Protein AF-A0A9E4XVF6-F1 (afdb_monomer_lite)

Foldseek 3Di:
DAQPCQAAFQDFLVVVLVDPVPPHSPPDPPCVSVVSVVRVVVQVVVCVVVVFAQDKFFDKDFFFFDQAQKDFAAFAADWPWKFFDPPQPPPRPGTFDPQQKDFPPPPQNQQAPSHFGGGMIGTDPPGPDDGRDGDGSGMMTTHIGGTGFHWDFLVKFFADQKAALPDQKTFIPFQVSDGQSWWKDFPHKIWHFHDDDGRITGTDTCHNPRGRGIHHGRTTMITTHGD

Secondary structure (DSSP, 8-state):
------S--SS-HHHHHHSTTSS--SS-SSSHHHHHHHHHHHHHHHHHHHTS--S-EEEEEEEEE-SSSEEEEEEEEEEEEEEE-SSSSS---EEPPTTTEEEESSS--TTSTT---EEEEEE-TTSS--S---EEEEEEEEEEESS--EEEEEEEEB--TTB-TT--EEEBS-GGG--TTPEEEETTEEEEEEEEETTEEEEE-SGGG-----B-TT-EEEEEE--

Structure (mmCIF, N/CA/C/O backbone):
data_AF-A0A9E4XVF6-F1
#
_entry.id   AF-A0A9E4XVF6-F1
#
loop_
_atom_site.group_PDB
_atom_site.id
_atom_site.type_symbol
_atom_site.label_atom_id
_atom_site.label_alt_id
_atom_site.label_comp_id
_atom_site.label_asym_id
_atom_site.label_entity_id
_atom_site.label_seq_id
_atom_site.pdbx_PDB_ins_code
_atom_site.Cartn_x
_atom_site.Cartn_y
_atom_site.Cartn_z
_atom_site.occupancy
_atom_site.B_iso_or_equiv
_atom_site.auth_seq_id
_atom_site.auth_comp_id
_atom_site.auth_asym_id
_atom_site.auth_atom_id
_atom_site.pdbx_PDB_model_num
ATOM 1 N N . MET A 1 1 ? 3.446 1.036 30.004 1.00 45.81 1 MET A N 1
ATOM 2 C CA . MET A 1 1 ? 3.963 1.984 28.976 1.00 45.81 1 MET A CA 1
ATOM 3 C C . MET A 1 1 ? 2.824 2.377 28.038 1.00 45.81 1 MET A C 1
ATOM 5 O O . MET A 1 1 ? 1.857 1.631 27.989 1.00 45.81 1 MET A O 1
ATOM 9 N N . ALA A 1 2 ? 2.866 3.525 27.352 1.00 54.56 2 ALA A N 1
ATOM 10 C CA . ALA A 1 2 ? 1.839 3.869 26.357 1.00 54.56 2 ALA A CA 1
ATOM 11 C C . ALA A 1 2 ? 1.915 2.916 25.146 1.00 54.56 2 ALA A C 1
ATOM 13 O O . ALA A 1 2 ? 2.977 2.355 24.872 1.00 54.56 2 ALA A O 1
ATOM 14 N N . ARG A 1 3 ? 0.804 2.705 24.429 1.00 62.41 3 ARG A N 1
ATOM 15 C CA . ARG A 1 3 ? 0.801 1.929 23.178 1.00 62.41 3 ARG A CA 1
ATOM 16 C C . ARG A 1 3 ? 1.528 2.711 22.085 1.00 62.41 3 ARG A C 1
ATOM 18 O O . ARG A 1 3 ? 0.918 3.495 21.367 1.00 62.41 3 ARG A O 1
ATOM 25 N N . GLU A 1 4 ? 2.835 2.510 21.973 1.00 58.41 4 GLU A N 1
ATOM 26 C CA . GLU A 1 4 ? 3.621 3.014 20.848 1.00 58.41 4 GLU A CA 1
ATOM 27 C C . GLU A 1 4 ? 3.419 2.090 19.654 1.00 58.41 4 GLU A C 1
ATOM 29 O O . GLU A 1 4 ? 4.058 1.051 19.525 1.00 58.41 4 GLU A O 1
ATOM 34 N N . ALA A 1 5 ? 2.455 2.447 18.815 1.00 61.16 5 ALA A N 1
ATOM 35 C CA . ALA A 1 5 ? 2.083 1.681 17.643 1.00 61.16 5 ALA A CA 1
ATOM 36 C C . ALA A 1 5 ? 2.614 2.404 16.400 1.00 61.16 5 ALA A C 1
ATOM 38 O O . ALA A 1 5 ? 2.014 3.377 15.945 1.00 61.16 5 ALA A O 1
ATOM 39 N N . TYR A 1 6 ? 3.782 1.978 15.918 1.00 67.06 6 TYR A N 1
ATOM 40 C CA . TYR A 1 6 ? 4.502 2.613 14.804 1.00 67.06 6 TYR A CA 1
ATOM 41 C C . TYR A 1 6 ? 4.463 1.799 13.499 1.00 67.06 6 TYR A C 1
ATOM 43 O O . TYR A 1 6 ? 5.044 2.218 12.498 1.00 67.06 6 TYR A O 1
ATOM 51 N N . ARG A 1 7 ? 3.809 0.631 13.510 1.00 72.75 7 ARG A N 1
ATOM 52 C CA . ARG A 1 7 ? 3.622 -0.246 12.345 1.00 72.75 7 ARG A CA 1
ATOM 53 C C . ARG A 1 7 ? 2.416 -1.163 12.525 1.00 72.75 7 ARG A C 1
ATOM 55 O O . ARG A 1 7 ? 1.968 -1.382 13.648 1.00 72.75 7 ARG A O 1
ATOM 62 N N . SER A 1 8 ? 1.952 -1.749 11.424 1.00 82.31 8 SER A N 1
ATOM 63 C CA . SER A 1 8 ? 0.880 -2.754 11.429 1.00 82.31 8 SER A CA 1
ATOM 64 C C . SER A 1 8 ? 1.253 -4.043 12.170 1.00 82.31 8 SER A C 1
ATOM 66 O O . SER A 1 8 ? 2.424 -4.405 12.277 1.00 82.31 8 SER A O 1
ATOM 68 N N . LEU A 1 9 ? 0.226 -4.726 12.674 1.00 83.94 9 LEU A N 1
ATOM 69 C CA . LEU A 1 9 ? 0.313 -5.934 13.494 1.00 83.94 9 LEU A CA 1
ATOM 70 C C . LEU A 1 9 ? -0.287 -7.136 12.770 1.00 83.94 9 LEU A C 1
ATOM 72 O O . LEU A 1 9 ? -1.315 -6.999 12.112 1.00 83.94 9 LEU A O 1
ATOM 76 N N . TYR A 1 10 ? 0.287 -8.324 12.964 1.00 83.69 10 TYR A N 1
ATOM 77 C CA . TYR A 1 10 ? -0.243 -9.572 12.389 1.00 83.69 10 TYR A CA 1
ATOM 78 C C . TYR A 1 10 ? -1.259 -10.301 13.269 1.00 83.69 10 TYR A C 1
ATOM 80 O O . TYR A 1 10 ? -1.756 -11.360 12.898 1.00 83.69 10 TYR A O 1
ATOM 88 N N . GLY A 1 11 ? -1.593 -9.732 14.423 1.00 76.81 11 GLY A N 1
ATOM 89 C CA . GLY A 1 11 ? -2.598 -10.266 15.329 1.00 76.81 11 GLY A CA 1
ATOM 90 C C . GLY A 1 11 ? -3.389 -9.147 15.983 1.00 76.81 11 GLY A C 1
ATOM 91 O O . GLY A 1 11 ? -2.910 -8.019 16.106 1.00 76.81 11 GLY A O 1
ATOM 92 N N . ASP A 1 12 ? -4.602 -9.474 16.405 1.00 75.31 12 ASP A N 1
ATOM 93 C CA . ASP A 1 12 ? -5.461 -8.569 17.149 1.00 75.31 12 ASP A CA 1
ATOM 94 C C . ASP A 1 12 ? -5.447 -8.926 18.647 1.00 75.31 12 ASP A C 1
ATOM 96 O O . ASP A 1 12 ? -5.292 -10.086 19.045 1.00 75.31 12 ASP A O 1
ATOM 100 N N . LEU A 1 13 ? -5.549 -7.901 19.497 1.00 75.31 13 LEU A N 1
ATOM 101 C CA . LEU A 1 13 ? -5.454 -8.089 20.945 1.00 75.31 13 LEU A CA 1
ATOM 102 C C . LEU A 1 13 ? -6.670 -8.841 21.502 1.00 75.31 13 LEU A C 1
ATOM 104 O O . LEU A 1 13 ? -6.542 -9.576 22.478 1.00 75.31 13 LEU A O 1
ATOM 108 N N . ALA A 1 14 ? -7.840 -8.651 20.888 1.00 75.44 14 ALA A N 1
ATOM 109 C CA . ALA A 1 14 ? -9.090 -9.258 21.325 1.00 75.44 14 ALA A CA 1
ATOM 110 C C . ALA A 1 14 ? -9.059 -10.786 21.180 1.00 75.44 14 ALA A C 1
ATOM 112 O O . ALA A 1 14 ? -9.448 -11.485 22.102 1.00 75.44 14 ALA A O 1
ATOM 113 N N . LYS A 1 15 ? -8.522 -11.307 20.080 1.00 73.81 15 LYS A N 1
ATOM 114 C CA . LYS A 1 15 ? -8.355 -12.732 19.791 1.00 73.81 15 LYS A CA 1
ATOM 115 C C . LYS A 1 15 ? -7.231 -13.352 20.603 1.00 73.81 15 LYS A C 1
ATOM 117 O O . LYS A 1 15 ? -7.383 -14.476 21.060 1.00 73.81 15 LYS A O 1
ATOM 122 N N . LEU A 1 16 ? -6.127 -12.630 20.827 1.00 74.44 16 LEU A N 1
ATOM 123 C CA . LEU A 1 16 ? -5.082 -13.093 21.750 1.00 74.44 16 LEU A CA 1
ATOM 124 C C . LEU A 1 16 ? -5.632 -13.266 23.171 1.00 74.44 16 LEU A C 1
ATOM 126 O O . LEU A 1 16 ? -5.207 -14.159 23.898 1.00 74.44 16 LEU A O 1
ATOM 130 N N . LYS A 1 17 ? -6.568 -12.396 23.555 1.00 73.62 17 LYS A N 1
ATOM 131 C CA . LYS A 1 17 ? -7.324 -12.528 24.790 1.00 73.62 17 LYS A CA 1
ATOM 132 C C . LYS A 1 17 ? -8.307 -13.691 24.697 1.00 73.62 17 LYS A C 1
ATOM 134 O O . LYS A 1 17 ? -8.235 -14.577 25.518 1.00 73.62 17 LYS A O 1
ATOM 139 N N . ASP A 1 18 ? -9.177 -13.749 23.704 1.00 67.81 18 ASP A N 1
ATOM 140 C CA . ASP A 1 18 ? -10.231 -14.770 23.630 1.00 67.81 18 ASP A CA 1
ATOM 141 C C . ASP A 1 18 ? -9.702 -16.215 23.469 1.00 67.81 18 ASP A C 1
ATOM 143 O O . ASP A 1 18 ? -10.399 -17.177 23.796 1.00 67.81 18 ASP A O 1
ATOM 147 N N . ASP A 1 19 ? -8.454 -16.399 23.017 1.00 60.06 19 ASP A N 1
ATOM 148 C CA . ASP A 1 19 ? -7.843 -17.723 22.905 1.00 60.06 19 ASP A CA 1
ATOM 149 C C . ASP A 1 19 ? -7.583 -18.368 24.285 1.00 60.06 19 ASP A C 1
ATOM 151 O O . ASP A 1 19 ? -6.889 -17.839 25.158 1.00 60.06 19 ASP A O 1
ATOM 155 N N . SER A 1 20 ? -8.096 -19.591 24.441 1.00 51.81 20 SER A N 1
ATOM 156 C CA . SER A 1 20 ? -8.051 -20.443 25.639 1.00 51.81 20 SER A CA 1
ATOM 157 C C . SER A 1 20 ? -6.634 -20.748 26.163 1.00 51.81 20 SER A C 1
ATOM 159 O O . SER A 1 20 ? -6.500 -21.374 27.221 1.00 51.81 20 SER A O 1
ATOM 161 N N . LEU A 1 21 ? -5.584 -20.367 25.432 1.00 57.91 21 LEU A N 1
ATOM 162 C CA . LEU A 1 21 ? -4.180 -20.476 25.836 1.00 57.91 21 LEU A CA 1
ATOM 163 C C . LEU A 1 21 ? -3.790 -19.487 26.945 1.00 57.91 21 LEU A C 1
ATOM 165 O O . LEU A 1 21 ? -2.915 -19.817 27.752 1.00 57.91 21 LEU A O 1
ATOM 169 N N . LEU A 1 22 ? -4.442 -18.321 27.037 1.00 60.25 22 LEU A N 1
ATOM 170 C CA . LEU A 1 22 ? -4.272 -17.413 28.170 1.00 60.25 22 LEU A CA 1
ATOM 171 C C . LEU A 1 22 ? -5.351 -17.723 29.215 1.00 60.25 22 LEU A C 1
ATOM 173 O O . LEU A 1 22 ? -6.536 -17.445 29.046 1.00 60.25 22 LEU A O 1
ATOM 177 N N . LYS A 1 23 ? -4.946 -18.357 30.316 1.00 54.16 23 LYS A N 1
ATOM 178 C CA . LYS A 1 23 ? -5.850 -18.701 31.415 1.00 54.16 23 LYS A CA 1
ATOM 179 C C . LYS A 1 23 ? -6.282 -17.406 32.128 1.00 54.16 23 LYS A C 1
ATOM 181 O O . LYS A 1 23 ? -5.558 -16.941 32.998 1.00 54.16 23 LYS A O 1
ATOM 186 N N . ASP A 1 24 ? -7.455 -16.892 31.760 1.00 55.28 24 ASP A N 1
ATOM 187 C CA . ASP A 1 24 ? -8.098 -15.639 32.217 1.00 55.28 24 ASP A CA 1
ATOM 188 C C . ASP A 1 24 ? -7.671 -14.348 31.477 1.00 55.28 24 ASP A C 1
ATOM 190 O O . ASP A 1 24 ? -6.804 -13.608 31.938 1.00 55.28 24 ASP A O 1
ATOM 194 N N . PRO A 1 25 ? -8.303 -14.042 30.334 1.00 54.28 25 PRO A N 1
ATOM 195 C CA . PRO A 1 25 ? -7.993 -12.863 29.525 1.00 54.28 25 PRO A CA 1
ATOM 196 C C . PRO A 1 25 ? -9.012 -11.716 29.653 1.00 54.28 25 PRO A C 1
ATOM 198 O O . PRO A 1 25 ? -8.794 -10.626 29.119 1.00 54.28 25 PRO A O 1
ATOM 201 N N . ALA A 1 26 ? -10.138 -11.949 30.333 1.00 49.53 26 ALA A N 1
ATOM 202 C CA . ALA A 1 26 ? -11.275 -11.029 30.381 1.00 49.53 26 ALA A CA 1
ATOM 203 C C . ALA A 1 26 ? -11.391 -10.252 31.706 1.00 49.53 26 ALA A C 1
ATOM 205 O O . ALA A 1 26 ? -12.258 -9.387 31.824 1.00 49.53 26 ALA A O 1
ATOM 206 N N . ALA A 1 27 ? -10.536 -10.518 32.700 1.00 46.66 27 ALA A N 1
ATOM 207 C CA . ALA A 1 27 ? -10.677 -9.921 34.030 1.00 46.66 27 ALA A CA 1
ATOM 208 C C . ALA A 1 27 ? -9.867 -8.629 34.273 1.00 46.66 27 ALA A C 1
ATOM 210 O O . ALA A 1 27 ? -10.046 -8.000 35.318 1.00 46.66 27 ALA A O 1
ATOM 211 N N . GLY A 1 28 ? -9.020 -8.171 33.340 1.00 59.56 28 GLY A N 1
ATOM 212 C CA . GLY A 1 28 ? -8.260 -6.933 33.543 1.00 59.56 28 GLY A CA 1
ATOM 213 C C . GLY A 1 28 ? -7.767 -6.252 32.269 1.00 59.56 28 GLY A C 1
ATOM 214 O O . GLY A 1 28 ? -7.281 -6.899 31.352 1.00 59.56 28 GLY A O 1
ATOM 215 N N . THR A 1 29 ? -7.848 -4.919 32.243 1.00 63.25 29 THR A N 1
ATOM 216 C CA . THR A 1 29 ? -7.214 -4.053 31.228 1.00 63.25 29 THR A CA 1
ATOM 217 C C . THR A 1 29 ? -5.768 -3.688 31.591 1.00 63.25 29 THR A C 1
ATOM 219 O O . THR A 1 29 ? -5.201 -2.759 31.020 1.00 63.25 29 THR A O 1
ATOM 222 N N . GLY A 1 30 ? -5.213 -4.325 32.629 1.00 70.62 30 GLY A N 1
ATOM 223 C CA . GLY A 1 30 ? -3.934 -3.950 33.236 1.00 70.62 30 GLY A CA 1
ATOM 224 C C . GLY A 1 30 ? -2.735 -4.244 32.340 1.00 70.62 30 GLY A C 1
ATOM 225 O O . GLY A 1 30 ? -1.856 -3.396 32.242 1.00 70.62 30 GLY A O 1
ATOM 226 N N . ASP A 1 31 ? -2.764 -5.387 31.647 1.00 76.00 31 ASP A N 1
ATOM 227 C CA . ASP A 1 31 ? -1.643 -5.906 30.844 1.00 76.00 31 ASP A CA 1
ATOM 228 C C . ASP A 1 31 ? -1.825 -5.676 29.329 1.00 76.00 31 ASP A C 1
ATOM 230 O O . ASP A 1 31 ? -1.048 -6.130 28.488 1.00 76.00 31 ASP A O 1
ATOM 234 N N . ASP A 1 32 ? -2.878 -4.955 28.952 1.00 78.69 32 ASP A N 1
ATOM 235 C CA . ASP A 1 32 ? -3.273 -4.662 27.573 1.00 78.69 32 ASP A CA 1
ATOM 236 C C . ASP A 1 32 ? -2.199 -3.960 26.753 1.00 78.69 32 ASP A C 1
ATOM 238 O O . ASP A 1 32 ? -2.181 -4.055 25.520 1.00 78.69 32 ASP A O 1
ATOM 242 N N . ASN A 1 33 ? -1.349 -3.194 27.428 1.00 79.31 33 ASN A N 1
ATOM 243 C CA . ASN A 1 33 ? -0.276 -2.462 26.787 1.00 79.31 33 ASN A CA 1
ATOM 244 C C . ASN A 1 33 ? 0.942 -3.369 26.607 1.00 79.31 33 ASN A C 1
ATOM 246 O O . ASN A 1 33 ? 1.543 -3.355 25.537 1.00 79.31 33 ASN A O 1
ATOM 250 N N . GLU A 1 34 ? 1.270 -4.200 27.594 1.00 80.75 34 GLU A N 1
ATOM 251 C CA . GLU A 1 34 ? 2.328 -5.207 27.535 1.00 80.75 34 GLU A CA 1
ATOM 252 C C . GLU A 1 34 ? 2.035 -6.257 26.454 1.00 80.75 34 GLU A C 1
ATOM 254 O O . GLU A 1 34 ? 2.899 -6.550 25.628 1.00 80.75 34 GLU A O 1
ATOM 259 N N . MET A 1 35 ? 0.801 -6.767 26.387 1.00 81.00 35 MET A N 1
ATOM 260 C CA . MET A 1 35 ? 0.369 -7.710 25.347 1.00 81.00 35 MET A CA 1
ATOM 261 C C . MET A 1 35 ? 0.442 -7.093 23.946 1.00 81.00 35 MET A C 1
ATOM 263 O O . MET A 1 35 ? 0.869 -7.751 22.997 1.00 81.00 35 MET A O 1
ATOM 267 N N . PHE A 1 36 ? 0.078 -5.816 23.809 1.00 80.75 36 PHE A N 1
ATOM 268 C CA . PHE A 1 36 ? 0.208 -5.092 22.544 1.00 80.75 36 PHE A CA 1
ATOM 269 C C . PHE A 1 36 ? 1.677 -4.958 22.109 1.00 80.75 36 PHE A C 1
ATOM 271 O O . PHE A 1 36 ? 2.001 -5.163 20.941 1.00 80.75 36 PHE A O 1
ATOM 278 N N . GLN A 1 37 ? 2.584 -4.676 23.049 1.00 82.38 37 GLN A N 1
ATOM 279 C CA . GLN A 1 37 ? 4.025 -4.625 22.774 1.00 82.38 37 GLN A CA 1
ATOM 280 C C . GLN A 1 37 ? 4.601 -6.004 22.419 1.00 82.38 37 GLN A C 1
ATOM 282 O O . GLN A 1 37 ? 5.441 -6.115 21.525 1.00 82.38 37 GLN A O 1
ATOM 287 N N . LEU A 1 38 ? 4.113 -7.078 23.046 1.00 84.94 38 LEU A N 1
ATOM 288 C CA . LEU A 1 38 ? 4.474 -8.441 22.657 1.00 84.94 38 LEU A CA 1
ATOM 289 C C . LEU A 1 38 ? 4.023 -8.753 21.228 1.00 84.94 38 LEU A C 1
ATOM 291 O O . LEU A 1 38 ? 4.837 -9.233 20.441 1.00 84.94 38 LEU A O 1
ATOM 295 N N . LEU A 1 39 ? 2.783 -8.417 20.860 1.00 84.81 39 LEU A N 1
ATOM 296 C CA . LEU A 1 39 ? 2.280 -8.570 19.490 1.00 84.81 39 LEU A CA 1
ATOM 297 C C . LEU A 1 39 ? 3.144 -7.810 18.474 1.00 84.81 39 LEU A C 1
ATOM 299 O O . LEU A 1 39 ? 3.455 -8.352 17.410 1.00 84.81 39 LEU A O 1
ATOM 303 N N . LEU A 1 40 ? 3.594 -6.597 18.814 1.00 84.31 40 LEU A N 1
ATOM 304 C CA . LEU A 1 40 ? 4.548 -5.850 17.992 1.00 84.31 40 LEU A CA 1
ATOM 305 C C . LEU A 1 40 ? 5.857 -6.626 17.826 1.00 84.31 40 LEU A C 1
ATOM 307 O O . LEU A 1 40 ? 6.307 -6.804 16.694 1.00 84.31 40 LEU A O 1
ATOM 311 N N . SER A 1 41 ? 6.456 -7.105 18.917 1.00 86.12 41 SER A N 1
ATOM 312 C CA . SER A 1 41 ? 7.734 -7.832 18.875 1.00 86.12 41 SER A CA 1
ATOM 313 C C . SER A 1 41 ? 7.655 -9.155 18.105 1.00 86.12 41 SER A C 1
ATOM 315 O O . SER A 1 41 ? 8.571 -9.501 17.362 1.00 86.12 41 SER A O 1
ATOM 317 N N . VAL A 1 42 ? 6.538 -9.876 18.225 1.00 88.38 42 VAL A N 1
ATOM 318 C CA . VAL A 1 42 ? 6.305 -11.119 17.484 1.00 88.38 42 VAL A CA 1
ATOM 319 C C . VAL A 1 42 ? 6.112 -10.816 16.004 1.00 88.38 42 VAL A C 1
ATOM 321 O O . VAL A 1 42 ? 6.653 -11.534 15.170 1.00 88.38 42 VAL A O 1
ATOM 324 N N . SER A 1 43 ? 5.411 -9.729 15.668 1.00 88.81 43 SER A N 1
ATOM 325 C CA . SER A 1 43 ? 5.256 -9.306 14.272 1.00 88.81 43 SER A CA 1
ATOM 326 C C . SER A 1 43 ? 6.615 -8.983 13.630 1.00 88.81 43 SER A C 1
ATOM 328 O O . SER A 1 43 ? 6.874 -9.427 12.516 1.00 88.81 43 SER A O 1
ATOM 330 N N . ASP A 1 44 ? 7.527 -8.330 14.362 1.00 86.69 44 ASP A N 1
ATOM 331 C CA . ASP A 1 44 ? 8.918 -8.115 13.915 1.00 86.69 44 ASP A CA 1
ATOM 332 C C . ASP A 1 44 ? 9.683 -9.413 13.707 1.00 86.69 44 ASP A C 1
ATOM 334 O O . ASP A 1 44 ? 10.455 -9.558 12.758 1.00 86.69 44 ASP A O 1
ATOM 338 N N . TRP A 1 45 ? 9.503 -10.357 14.626 1.00 89.50 45 TRP A N 1
ATOM 339 C CA . TRP A 1 45 ? 10.171 -11.640 14.528 1.00 89.50 45 TRP A CA 1
ATOM 340 C C . TRP A 1 45 ? 9.694 -12.419 13.300 1.00 89.50 45 TRP A C 1
ATOM 342 O O . TRP A 1 45 ? 10.518 -13.014 12.610 1.00 89.50 45 TRP A O 1
ATOM 352 N N . VAL A 1 46 ? 8.398 -12.355 12.981 1.00 90.31 46 VAL A N 1
ATOM 353 C CA . VAL A 1 46 ? 7.830 -12.923 11.750 1.00 90.31 46 VAL A CA 1
ATOM 354 C C . VAL A 1 46 ? 8.410 -12.237 10.513 1.00 90.31 46 VAL A C 1
ATOM 356 O O . VAL A 1 46 ? 8.874 -12.934 9.612 1.00 90.31 46 VAL A O 1
ATOM 359 N N . ASP A 1 47 ? 8.464 -10.903 10.488 1.00 89.38 47 ASP A N 1
ATOM 360 C CA . ASP A 1 47 ? 9.051 -10.148 9.371 1.00 89.38 47 ASP A CA 1
ATOM 361 C C . ASP A 1 47 ? 10.518 -10.531 9.133 1.00 89.38 47 ASP A C 1
ATOM 363 O O . ASP A 1 47 ? 10.928 -10.815 8.004 1.00 89.38 47 ASP A O 1
ATOM 367 N N . GLY A 1 48 ? 11.308 -10.598 10.209 1.00 89.06 48 GLY A N 1
ATOM 368 C CA . GLY A 1 48 ? 12.717 -10.983 10.157 1.00 89.06 48 GLY A CA 1
ATOM 369 C C . GLY A 1 48 ? 12.928 -12.450 9.778 1.00 89.06 48 GLY A C 1
ATOM 370 O O . GLY A 1 48 ? 13.842 -12.760 9.016 1.00 89.06 48 GLY A O 1
ATOM 371 N N . TYR A 1 49 ? 12.075 -13.354 10.265 1.00 92.25 49 TYR A N 1
ATOM 372 C CA . TYR A 1 49 ? 12.149 -14.782 9.956 1.00 92.25 49 TYR A CA 1
ATOM 373 C C . TYR A 1 49 ? 11.768 -15.076 8.500 1.00 92.25 49 TYR A C 1
ATOM 375 O O . TYR A 1 49 ? 12.440 -15.857 7.827 1.00 92.25 49 TYR A O 1
ATOM 383 N N . CYS A 1 50 ? 10.712 -14.435 7.995 1.00 90.38 50 CYS A N 1
ATOM 384 C CA . CYS A 1 50 ? 10.259 -14.583 6.613 1.00 90.38 50 CYS A CA 1
ATOM 385 C C . CYS A 1 50 ? 11.066 -13.733 5.620 1.00 90.38 50 CYS A C 1
ATOM 387 O O . CYS A 1 50 ? 10.948 -13.952 4.414 1.00 90.38 50 CYS A O 1
ATOM 389 N N . ASN A 1 51 ? 11.860 -12.773 6.112 1.00 89.75 51 ASN A N 1
ATOM 390 C CA . ASN A 1 51 ? 12.543 -11.743 5.326 1.00 89.75 51 ASN A CA 1
ATOM 391 C C . ASN A 1 51 ? 11.594 -11.032 4.341 1.00 89.75 51 ASN A C 1
ATOM 393 O O . ASN A 1 51 ? 11.932 -10.760 3.186 1.00 89.75 51 ASN A O 1
ATOM 397 N N . ARG A 1 52 ? 10.357 -10.809 4.789 1.00 90.62 52 ARG A N 1
ATOM 398 C CA . ARG A 1 52 ? 9.230 -10.297 4.005 1.00 90.62 52 ARG A CA 1
ATOM 399 C C . ARG A 1 52 ? 8.312 -9.507 4.917 1.00 90.62 52 ARG A C 1
ATOM 401 O O . ARG A 1 52 ? 8.211 -9.814 6.095 1.00 90.62 52 ARG A O 1
ATOM 408 N N . TYR A 1 53 ? 7.617 -8.536 4.339 1.00 91.00 53 TYR A N 1
ATOM 409 C CA . TYR A 1 53 ? 6.594 -7.762 5.030 1.00 91.00 53 TYR A CA 1
ATOM 410 C C . TYR A 1 53 ? 5.233 -8.102 4.428 1.00 91.00 53 TYR A C 1
ATOM 412 O O . TYR A 1 53 ? 5.050 -8.009 3.212 1.00 91.00 53 TYR A O 1
ATOM 420 N N . PHE A 1 54 ? 4.277 -8.507 5.260 1.00 91.94 54 PHE A N 1
ATOM 421 C CA . PHE A 1 54 ? 2.953 -8.921 4.792 1.00 91.94 54 PHE A CA 1
ATOM 422 C C . PHE A 1 54 ? 1.978 -7.750 4.658 1.00 91.94 54 PHE A C 1
ATOM 424 O O . PHE A 1 54 ? 1.070 -7.815 3.829 1.00 91.94 54 PHE A O 1
ATOM 431 N N . TYR A 1 55 ? 2.184 -6.675 5.422 1.00 91.88 55 TYR A N 1
ATOM 432 C CA . TYR A 1 55 ? 1.392 -5.451 5.314 1.00 91.88 55 TYR A CA 1
ATOM 433 C C . TYR A 1 55 ? 1.861 -4.556 4.144 1.00 91.88 55 TYR A C 1
ATOM 435 O O . TYR A 1 55 ? 3.051 -4.534 3.817 1.00 91.88 55 TYR A O 1
ATOM 443 N N . PRO A 1 56 ? 0.946 -3.797 3.509 1.00 94.12 56 PRO A N 1
ATOM 444 C CA . PRO A 1 56 ? 1.248 -2.904 2.399 1.00 94.12 56 PRO A CA 1
ATOM 445 C C . PRO A 1 56 ? 1.949 -1.630 2.875 1.00 94.12 56 PRO A C 1
ATOM 447 O O . PRO A 1 56 ? 1.454 -0.922 3.752 1.00 94.12 56 PRO A O 1
ATOM 450 N N . ARG A 1 57 ? 3.068 -1.292 2.239 1.00 94.19 57 ARG A N 1
ATOM 451 C CA . ARG A 1 57 ? 3.900 -0.123 2.528 1.00 94.19 57 ARG A CA 1
ATOM 452 C C . ARG A 1 57 ? 4.077 0.731 1.289 1.00 94.19 57 ARG A C 1
ATOM 454 O O . ARG A 1 57 ? 4.596 0.256 0.283 1.00 94.19 57 ARG A O 1
ATOM 461 N N . THR A 1 58 ? 3.695 1.993 1.368 1.00 95.44 58 THR A N 1
ATOM 462 C CA . THR A 1 58 ? 3.941 2.955 0.297 1.00 95.44 58 THR A CA 1
ATOM 463 C C . THR A 1 58 ? 5.380 3.438 0.405 1.00 95.44 58 THR A C 1
ATOM 465 O O . THR A 1 58 ? 5.741 4.118 1.363 1.00 95.44 58 THR A O 1
ATOM 468 N N . GLN A 1 59 ? 6.223 3.049 -0.551 1.00 95.25 59 GLN A N 1
ATOM 469 C CA . GLN A 1 59 ? 7.645 3.376 -0.518 1.00 95.25 59 GLN A CA 1
ATOM 470 C C . GLN A 1 59 ? 8.231 3.505 -1.926 1.00 95.25 59 GLN A C 1
ATOM 472 O O . GLN A 1 59 ? 7.786 2.874 -2.889 1.00 95.25 59 GLN A O 1
ATOM 477 N N . THR A 1 60 ? 9.280 4.312 -2.012 1.00 95.75 60 THR A N 1
ATOM 478 C CA . THR A 1 60 ? 10.168 4.400 -3.165 1.00 95.75 60 THR A CA 1
ATOM 479 C C . THR A 1 60 ? 11.437 3.612 -2.871 1.00 95.75 60 THR A C 1
ATOM 481 O O . THR A 1 60 ? 12.107 3.888 -1.876 1.00 95.75 60 THR A O 1
ATOM 484 N N . LEU A 1 61 ? 11.745 2.625 -3.713 1.00 95.06 61 LEU A N 1
ATOM 485 C CA . LEU A 1 61 ? 12.964 1.823 -3.630 1.00 95.06 61 LEU A CA 1
ATOM 486 C C . LEU A 1 61 ? 13.833 2.059 -4.862 1.00 95.06 61 LEU A C 1
ATOM 488 O O . LEU A 1 61 ? 13.323 2.203 -5.973 1.00 95.06 61 LEU A O 1
ATOM 492 N N . GLU A 1 62 ? 15.141 2.085 -4.645 1.00 94.69 62 GLU A N 1
ATOM 493 C CA . GLU A 1 62 ? 16.155 2.244 -5.684 1.00 94.69 62 GLU A CA 1
ATOM 494 C C . GLU A 1 62 ? 16.865 0.915 -5.912 1.00 94.69 62 GLU A C 1
ATOM 496 O O . GLU A 1 62 ? 17.075 0.141 -4.973 1.00 94.69 62 GLU A O 1
ATOM 501 N N . PHE A 1 63 ? 17.212 0.643 -7.164 1.00 93.88 63 PHE A N 1
ATOM 502 C CA . PHE A 1 63 ? 17.728 -0.644 -7.584 1.00 93.88 63 PHE A CA 1
ATOM 503 C C . PHE A 1 63 ? 18.791 -0.520 -8.660 1.00 93.88 63 PHE A C 1
ATOM 505 O O . PHE A 1 63 ? 18.710 0.332 -9.544 1.00 93.88 63 PHE A O 1
ATOM 512 N N . ASP A 1 64 ? 19.735 -1.452 -8.618 1.00 91.50 64 ASP A N 1
ATOM 513 C CA . ASP A 1 64 ? 20.758 -1.585 -9.640 1.00 91.50 64 ASP A CA 1
ATOM 514 C C . ASP A 1 64 ? 20.163 -2.125 -10.945 1.00 91.50 64 ASP A C 1
ATOM 516 O O . ASP A 1 64 ? 19.301 -3.011 -10.980 1.00 91.50 64 ASP A O 1
ATOM 520 N N . GLY A 1 65 ? 20.674 -1.600 -12.046 1.00 89.12 65 GLY A N 1
ATOM 521 C CA . GLY A 1 65 ? 20.406 -2.065 -13.386 1.00 89.12 65 GLY A CA 1
ATOM 522 C C . GLY A 1 65 ? 21.270 -3.271 -13.747 1.00 89.12 65 GLY A C 1
ATOM 523 O O . GLY A 1 65 ? 22.488 -3.254 -13.586 1.00 89.12 65 GLY A O 1
ATOM 524 N N . SER A 1 66 ? 20.658 -4.327 -14.286 1.00 88.25 66 SER A N 1
ATOM 525 C CA . SER A 1 66 ? 21.356 -5.588 -14.599 1.00 88.25 66 SER A CA 1
ATOM 526 C C . SER A 1 66 ? 21.735 -5.765 -16.075 1.00 88.25 66 SER A C 1
ATOM 528 O O . SER A 1 66 ? 22.412 -6.731 -16.422 1.00 88.25 66 SER A O 1
ATOM 530 N N . GLY A 1 67 ? 21.265 -4.897 -16.974 1.00 90.00 67 GLY A N 1
ATOM 531 C CA . GLY A 1 67 ? 21.365 -5.091 -18.427 1.00 90.00 67 GLY A CA 1
ATOM 532 C C . GLY A 1 67 ? 20.358 -6.102 -19.000 1.00 90.00 67 GLY A C 1
ATOM 533 O O . GLY A 1 67 ? 20.283 -6.267 -20.221 1.00 90.00 67 GLY A O 1
ATOM 534 N N . ALA A 1 68 ? 19.587 -6.789 -18.150 1.00 92.75 68 ALA A N 1
ATOM 535 C CA . ALA A 1 68 ? 18.662 -7.848 -18.544 1.00 92.75 68 ALA A CA 1
ATOM 536 C C . ALA A 1 68 ? 17.277 -7.311 -18.947 1.00 92.75 68 ALA A C 1
ATOM 538 O O . ALA A 1 68 ? 16.915 -6.170 -18.680 1.00 92.75 68 ALA A O 1
ATOM 539 N N . SER A 1 69 ? 16.459 -8.159 -19.574 1.00 92.69 69 SER A N 1
ATOM 540 C CA . SER A 1 69 ? 15.053 -7.849 -19.890 1.00 92.69 69 SER A CA 1
ATOM 541 C C . SER A 1 69 ? 14.087 -8.133 -18.734 1.00 92.69 69 SER A C 1
ATOM 543 O O . SER A 1 69 ? 12.907 -7.791 -18.818 1.00 92.69 69 SER A O 1
ATOM 545 N N . ARG A 1 70 ? 14.572 -8.759 -17.656 1.00 93.69 70 ARG A N 1
ATOM 546 C CA . ARG A 1 70 ? 13.826 -9.027 -16.426 1.00 93.69 70 ARG A CA 1
ATOM 547 C C . ARG A 1 70 ? 14.620 -8.513 -15.238 1.00 93.69 70 ARG A C 1
ATOM 549 O O . ARG A 1 70 ? 15.818 -8.758 -15.132 1.00 93.69 70 ARG A O 1
ATOM 556 N N . PHE A 1 71 ? 13.906 -7.865 -14.339 1.00 89.94 71 PHE A N 1
ATOM 557 C CA . PHE A 1 71 ? 14.420 -7.240 -13.144 1.00 89.94 71 PHE A CA 1
ATOM 558 C C . PHE A 1 71 ? 13.692 -7.826 -11.926 1.00 89.94 71 PHE A C 1
ATOM 560 O O . PHE A 1 71 ? 12.462 -7.818 -11.878 1.00 89.94 71 PHE A O 1
ATOM 567 N N . PHE A 1 72 ? 14.434 -8.423 -10.991 1.00 92.94 72 PHE A N 1
ATOM 568 C CA . PHE A 1 72 ? 13.864 -9.036 -9.787 1.00 92.94 72 PHE A CA 1
ATOM 569 C C . PHE A 1 72 ? 13.705 -7.990 -8.693 1.00 92.94 72 PHE A C 1
ATOM 571 O O . PHE A 1 72 ? 14.630 -7.226 -8.430 1.00 92.94 72 PHE A O 1
ATOM 578 N N . ILE A 1 73 ? 12.544 -7.990 -8.050 1.00 94.12 73 ILE A N 1
ATOM 579 C CA . ILE A 1 73 ? 12.193 -7.037 -7.002 1.00 94.12 73 ILE A CA 1
ATOM 580 C C . ILE A 1 73 ? 11.668 -7.765 -5.763 1.00 94.12 73 ILE A C 1
ATOM 582 O O . ILE A 1 73 ? 11.194 -8.900 -5.871 1.00 94.12 73 ILE A O 1
ATOM 58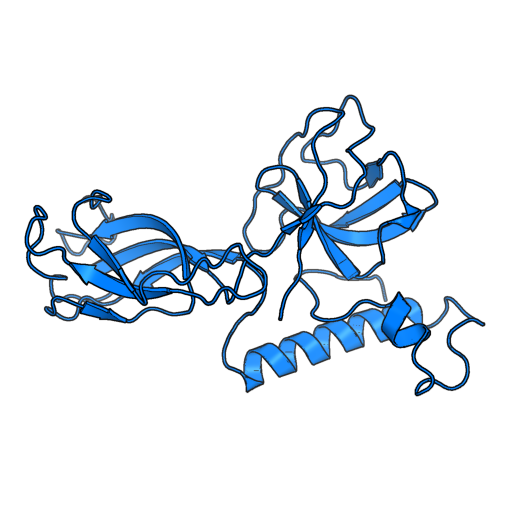6 N N . PRO A 1 74 ? 11.715 -7.116 -4.587 1.00 94.38 74 PRO A N 1
ATOM 587 C CA . PRO A 1 74 ? 10.929 -7.533 -3.436 1.00 94.38 74 PRO A CA 1
ATOM 588 C C . PRO A 1 74 ? 9.430 -7.549 -3.749 1.00 94.38 74 PRO A C 1
ATOM 590 O O . PRO A 1 74 ? 8.983 -7.056 -4.785 1.00 94.38 74 PRO A O 1
ATOM 593 N N . ASP A 1 75 ? 8.657 -8.076 -2.808 1.00 95.50 75 ASP A N 1
ATOM 594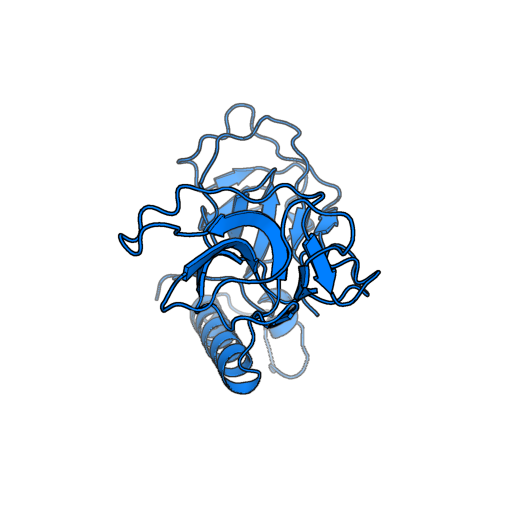 C CA . ASP A 1 75 ? 7.211 -8.214 -2.944 1.00 95.50 75 ASP A CA 1
ATOM 595 C C . ASP A 1 75 ? 6.534 -6.857 -3.197 1.00 95.50 75 ASP A C 1
ATOM 597 O O . ASP A 1 75 ? 6.567 -5.955 -2.354 1.00 95.50 75 ASP A O 1
ATOM 601 N N . LEU A 1 76 ? 5.919 -6.723 -4.371 1.00 96.25 76 LEU A N 1
ATOM 602 C CA . LEU A 1 76 ? 5.234 -5.525 -4.837 1.00 96.25 76 LEU A CA 1
ATOM 603 C C . LEU A 1 76 ? 3.746 -5.814 -5.053 1.00 96.25 76 LEU A C 1
ATOM 605 O O . LEU A 1 76 ? 3.369 -6.787 -5.698 1.00 96.25 76 LEU A O 1
ATOM 609 N N . ILE A 1 77 ? 2.893 -4.924 -4.562 1.00 95.81 77 ILE A N 1
ATOM 610 C CA . ILE A 1 77 ? 1.433 -4.999 -4.690 1.00 95.81 77 ILE A CA 1
ATOM 611 C C . ILE A 1 77 ? 0.984 -4.170 -5.891 1.00 95.81 77 ILE A C 1
ATOM 613 O O . ILE A 1 77 ? 0.218 -4.636 -6.730 1.00 95.81 77 ILE A O 1
ATOM 617 N N . SER A 1 78 ? 1.485 -2.941 -6.010 1.00 95.75 78 SER A N 1
ATOM 618 C CA . SER A 1 78 ? 1.158 -2.061 -7.130 1.00 95.75 78 SER A CA 1
ATOM 619 C C . SER A 1 78 ? 2.314 -1.131 -7.451 1.00 95.75 78 SER A C 1
ATOM 621 O O . SER A 1 78 ? 2.914 -0.547 -6.548 1.00 95.75 78 SER A O 1
ATOM 623 N N . LEU A 1 79 ? 2.585 -0.947 -8.740 1.00 95.75 79 LEU A N 1
ATOM 624 C CA . LEU A 1 79 ? 3.581 -0.001 -9.223 1.00 95.75 79 LEU A CA 1
ATOM 625 C C . LEU A 1 79 ? 2.913 1.333 -9.568 1.00 95.75 79 LEU A C 1
ATOM 627 O O . LEU A 1 79 ? 2.001 1.371 -10.390 1.00 95.75 79 LEU A O 1
ATOM 631 N N . THR A 1 80 ? 3.389 2.415 -8.962 1.00 96.12 80 THR A N 1
ATOM 632 C CA . THR A 1 80 ? 2.923 3.783 -9.228 1.00 96.12 80 THR A CA 1
ATOM 633 C C . THR A 1 80 ? 3.791 4.456 -10.285 1.00 96.12 80 THR A C 1
ATOM 635 O O . THR A 1 80 ? 3.273 5.079 -11.208 1.00 96.12 80 THR A O 1
ATOM 638 N N . ALA A 1 81 ? 5.114 4.320 -10.174 1.00 95.94 81 ALA A N 1
ATOM 639 C CA . ALA A 1 81 ? 6.055 4.848 -11.153 1.00 95.94 81 ALA A CA 1
ATOM 640 C C . ALA A 1 81 ? 7.319 3.988 -11.219 1.00 95.94 81 ALA A C 1
ATOM 642 O O . ALA A 1 81 ? 7.846 3.563 -10.193 1.00 95.94 81 ALA A O 1
ATOM 643 N N . LEU A 1 82 ? 7.815 3.775 -12.435 1.00 96.06 82 LEU A N 1
ATOM 644 C CA . LEU A 1 82 ? 9.135 3.217 -12.705 1.00 96.06 82 LEU A CA 1
ATOM 645 C C . LEU A 1 82 ? 9.940 4.306 -13.401 1.00 96.06 82 LEU A C 1
ATOM 647 O O . LEU A 1 82 ? 9.525 4.805 -14.449 1.00 96.06 82 LEU A O 1
ATOM 651 N N . LYS A 1 83 ? 11.066 4.682 -12.810 1.00 95.06 83 LYS A N 1
ATOM 652 C CA . LYS A 1 83 ? 11.958 5.698 -13.350 1.00 95.06 83 LYS A CA 1
ATOM 653 C C . LYS A 1 83 ? 13.354 5.140 -13.541 1.00 95.06 83 LYS A C 1
ATOM 655 O O . LYS A 1 83 ? 13.776 4.245 -12.816 1.00 95.06 83 LYS A O 1
ATOM 660 N N . GLU A 1 84 ? 14.034 5.685 -14.528 1.00 93.81 84 GLU A N 1
ATOM 661 C CA . GLU A 1 84 ? 15.394 5.361 -14.921 1.00 93.81 84 GLU A CA 1
ATOM 662 C C . GLU A 1 84 ? 16.230 6.631 -14.812 1.00 93.81 84 GLU A C 1
ATOM 664 O O . GLU A 1 84 ? 15.817 7.691 -15.296 1.00 93.81 84 GLU A O 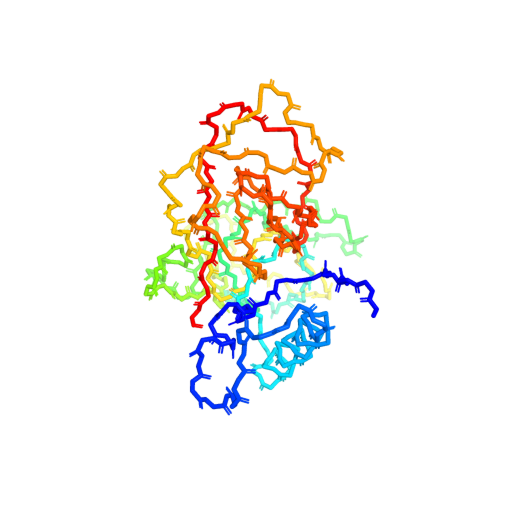1
ATOM 669 N N . ASP A 1 85 ? 17.379 6.505 -14.165 1.00 91.56 85 ASP A N 1
ATOM 670 C CA . ASP A 1 85 ? 18.433 7.507 -14.174 1.00 91.56 85 ASP A CA 1
ATOM 671 C C . ASP A 1 85 ? 19.260 7.317 -15.444 1.00 91.56 85 ASP A C 1
ATOM 673 O O . ASP A 1 85 ? 19.864 6.274 -15.654 1.00 91.56 85 ASP A O 1
ATOM 677 N N . THR A 1 86 ? 19.245 8.292 -16.346 1.00 86.25 86 THR A N 1
ATOM 678 C CA . THR A 1 86 ? 19.990 8.166 -17.613 1.00 86.25 86 THR A CA 1
ATOM 679 C C . THR A 1 86 ? 21.346 8.855 -17.588 1.00 86.25 86 THR A C 1
ATOM 681 O O . THR A 1 86 ? 22.131 8.672 -18.523 1.00 86.25 86 THR A O 1
ATOM 684 N N . THR A 1 87 ? 21.617 9.647 -16.551 1.00 84.75 87 THR A N 1
ATOM 685 C CA . THR A 1 87 ? 22.810 10.491 -16.451 1.00 84.75 87 THR A CA 1
ATOM 686 C C . THR A 1 87 ? 23.730 10.103 -15.291 1.00 84.75 87 THR A C 1
ATOM 688 O O . THR A 1 87 ? 24.842 10.628 -15.228 1.00 84.75 87 THR A O 1
ATOM 691 N N . ASP A 1 88 ? 23.319 9.130 -14.469 1.00 82.44 88 ASP A N 1
ATOM 692 C CA . ASP A 1 88 ? 24.041 8.614 -13.297 1.00 82.44 88 ASP A CA 1
ATOM 693 C C . ASP A 1 88 ? 24.238 9.693 -12.212 1.00 82.44 88 ASP A C 1
ATOM 695 O O . ASP A 1 88 ? 25.262 9.764 -11.529 1.00 82.44 88 ASP A O 1
ATOM 699 N N . ASP A 1 89 ? 23.255 10.593 -12.082 1.00 85.88 89 ASP A N 1
ATOM 700 C CA . ASP A 1 89 ? 23.265 11.726 -11.147 1.00 85.88 89 ASP A CA 1
ATOM 701 C C . ASP A 1 89 ? 22.202 11.628 -10.032 1.00 85.88 89 ASP A C 1
ATOM 703 O O . ASP A 1 89 ? 22.107 12.508 -9.169 1.00 85.88 89 ASP A O 1
ATOM 707 N N . LYS A 1 90 ? 21.440 10.528 -10.016 1.00 83.38 90 LYS A N 1
ATOM 708 C CA . LYS A 1 90 ? 20.329 10.202 -9.110 1.00 83.38 90 LYS A CA 1
ATOM 709 C C . LYS A 1 90 ? 19.107 11.104 -9.232 1.00 83.38 90 LYS A C 1
ATOM 711 O O . LYS A 1 90 ? 18.294 11.172 -8.305 1.00 83.38 90 LYS A O 1
ATOM 716 N N . THR A 1 91 ? 18.932 11.792 -10.359 1.00 86.25 91 THR A N 1
ATOM 717 C CA . THR A 1 91 ? 17.751 12.639 -10.582 1.00 86.25 91 THR A CA 1
ATOM 718 C C . THR A 1 91 ? 16.582 11.917 -11.265 1.00 86.25 91 THR A C 1
ATOM 720 O O . THR A 1 91 ? 15.467 12.446 -11.249 1.00 86.25 91 THR A O 1
ATOM 723 N N . PHE A 1 92 ? 16.774 10.676 -11.741 1.00 88.69 92 PHE A N 1
ATOM 724 C CA . PHE A 1 92 ? 15.725 9.766 -12.247 1.00 88.69 92 PHE A CA 1
ATOM 725 C C . PHE A 1 92 ? 14.734 10.445 -13.208 1.00 88.69 92 PHE A C 1
ATOM 727 O O . PHE A 1 92 ? 13.523 10.531 -12.965 1.00 88.69 92 PHE A O 1
ATOM 734 N N . GLU A 1 93 ? 15.253 10.960 -14.309 1.00 90.38 93 GLU A N 1
ATOM 735 C CA . GLU A 1 93 ? 14.562 11.885 -15.203 1.00 90.38 93 GLU A CA 1
ATOM 736 C C . GLU A 1 93 ? 13.593 11.164 -16.139 1.00 90.38 93 GLU A C 1
ATOM 738 O O . GLU A 1 93 ? 12.556 11.706 -16.536 1.00 90.38 93 GLU A O 1
ATOM 743 N N . THR A 1 94 ? 13.906 9.916 -16.488 1.00 92.31 94 THR A N 1
ATOM 744 C CA . THR A 1 94 ? 13.129 9.158 -17.463 1.00 92.31 94 THR A CA 1
ATOM 745 C C . THR A 1 94 ? 12.080 8.307 -16.764 1.00 92.31 94 THR A C 1
ATOM 747 O O . THR A 1 94 ? 12.394 7.313 -16.122 1.00 92.31 94 THR A O 1
ATOM 750 N N . THR A 1 95 ? 10.800 8.643 -16.936 1.00 95.44 95 THR A N 1
ATOM 751 C CA . THR A 1 95 ? 9.688 7.807 -16.452 1.00 95.44 95 THR A CA 1
ATOM 752 C C . THR A 1 95 ? 9.262 6.810 -17.529 1.00 95.44 95 THR A C 1
ATOM 754 O O . THR A 1 95 ? 8.968 7.198 -18.659 1.00 95.44 95 THR A O 1
ATOM 757 N N . TRP A 1 96 ? 9.218 5.525 -17.185 1.00 95.44 96 TRP A N 1
ATOM 758 C CA . TRP A 1 96 ? 8.747 4.457 -18.068 1.00 95.44 96 TRP A CA 1
ATOM 759 C C . TRP A 1 96 ? 7.217 4.429 -18.121 1.00 95.44 96 TRP A C 1
ATOM 761 O O . TRP A 1 96 ? 6.548 4.546 -17.090 1.00 95.44 96 TRP A O 1
ATOM 771 N N . ALA A 1 97 ? 6.643 4.226 -19.309 1.00 94.88 97 ALA A N 1
ATOM 772 C CA . ALA A 1 97 ? 5.197 4.097 -19.453 1.00 94.88 97 ALA A CA 1
ATOM 773 C C . ALA A 1 97 ? 4.729 2.690 -19.054 1.00 94.88 97 ALA A C 1
ATOM 775 O O . ALA A 1 97 ? 5.446 1.707 -19.233 1.00 94.88 97 ALA A O 1
ATOM 776 N N . ALA A 1 98 ? 3.477 2.559 -18.603 1.00 93.38 98 ALA A N 1
ATOM 777 C CA . ALA A 1 98 ? 2.875 1.255 -18.290 1.00 93.38 98 ALA A CA 1
ATOM 778 C C . ALA A 1 98 ? 2.841 0.282 -19.489 1.00 93.38 98 ALA A C 1
ATOM 780 O O . ALA A 1 98 ? 2.706 -0.923 -19.315 1.00 93.38 98 ALA A O 1
ATOM 781 N N . THR A 1 99 ? 2.983 0.786 -20.719 1.00 94.19 99 THR A N 1
ATOM 782 C CA . THR A 1 99 ? 3.094 -0.029 -21.937 1.00 94.19 99 THR A CA 1
ATOM 783 C C . THR A 1 99 ? 4.484 -0.628 -22.155 1.00 94.19 99 THR A C 1
ATOM 785 O O . THR A 1 99 ? 4.622 -1.520 -22.995 1.00 94.19 99 THR A O 1
ATOM 788 N N . ASP A 1 100 ? 5.503 -0.155 -21.434 1.00 94.94 100 ASP A N 1
ATOM 789 C CA . ASP A 1 100 ? 6.903 -0.552 -21.622 1.00 94.94 100 ASP A CA 1
ATOM 790 C C . ASP A 1 100 ? 7.300 -1.768 -20.785 1.00 94.94 100 ASP A C 1
ATOM 792 O O . ASP A 1 100 ? 8.286 -2.438 -21.096 1.00 94.94 100 ASP A O 1
ATOM 796 N N . TYR A 1 101 ? 6.523 -2.098 -19.755 1.00 94.75 101 TYR A N 1
ATOM 797 C CA . TYR A 1 101 ? 6.815 -3.191 -18.837 1.00 94.75 101 TYR A CA 1
ATOM 798 C C . TYR A 1 101 ? 5.574 -4.017 -18.502 1.00 94.75 101 TYR A C 1
ATOM 800 O O . TYR A 1 101 ? 4.437 -3.612 -18.719 1.00 94.75 101 TYR A O 1
ATOM 808 N N . TRP A 1 102 ? 5.814 -5.221 -17.997 1.00 94.81 102 TRP A N 1
ATOM 809 C CA . TRP A 1 102 ? 4.820 -6.100 -17.402 1.00 94.81 102 TRP A CA 1
ATOM 810 C C . TRP A 1 102 ? 5.290 -6.472 -16.003 1.00 94.81 102 TRP A C 1
ATOM 812 O O . TRP A 1 102 ? 6.478 -6.720 -15.790 1.00 94.81 102 TRP A O 1
ATOM 822 N N . LEU A 1 103 ? 4.353 -6.544 -15.065 1.00 96.00 103 LEU A N 1
ATOM 823 C CA . LEU A 1 103 ? 4.616 -7.102 -13.747 1.00 96.00 103 LEU A CA 1
ATOM 824 C C . LEU A 1 103 ? 4.433 -8.622 -13.802 1.00 96.00 103 LEU A C 1
ATOM 826 O O . LEU A 1 103 ? 3.517 -9.128 -14.452 1.00 96.00 103 LEU A O 1
ATOM 830 N N . GLU A 1 104 ? 5.338 -9.341 -13.151 1.00 95.19 104 GLU A N 1
ATOM 831 C CA . GLU A 1 104 ? 5.349 -10.796 -13.049 1.00 95.19 104 GLU A CA 1
ATOM 832 C C . GLU A 1 104 ? 5.401 -11.207 -11.559 1.00 95.19 104 GLU A C 1
ATOM 834 O O . GLU A 1 104 ? 6.059 -10.522 -10.770 1.00 95.19 104 GLU A O 1
ATOM 839 N N . PRO A 1 105 ? 4.782 -12.332 -11.154 1.00 95.50 105 PRO A N 1
ATOM 840 C CA . PRO A 1 105 ? 4.007 -13.258 -11.988 1.00 95.50 105 PRO A CA 1
ATOM 841 C C . PRO A 1 105 ? 2.729 -12.628 -12.566 1.00 95.50 105 PRO A C 1
ATOM 843 O O . PRO A 1 105 ? 2.280 -11.584 -12.108 1.00 95.50 105 PRO A O 1
ATOM 846 N N . TYR A 1 106 ? 2.171 -13.225 -13.618 1.00 93.19 106 TYR A N 1
ATOM 847 C CA . TYR A 1 106 ? 0.911 -12.756 -14.206 1.00 93.19 106 TYR A CA 1
ATOM 848 C C . TYR A 1 106 ? -0.285 -13.251 -13.383 1.00 93.19 106 TYR A C 1
ATOM 850 O O . TYR A 1 106 ? -0.218 -14.340 -12.816 1.00 93.19 106 TYR A O 1
ATOM 858 N N . ASN A 1 107 ? -1.389 -12.496 -13.383 1.00 92.75 107 ASN A N 1
ATOM 859 C CA . ASN A 1 107 ? -2.657 -12.855 -12.722 1.00 92.75 107 ASN A CA 1
ATOM 860 C C . ASN A 1 107 ? -2.514 -13.109 -11.212 1.00 92.75 107 ASN A C 1
ATOM 862 O O . ASN A 1 107 ? -3.050 -14.076 -10.676 1.00 92.75 107 ASN A O 1
ATOM 866 N N . THR A 1 108 ? -1.728 -12.277 -10.535 1.00 89.94 108 THR A N 1
ATOM 867 C CA . THR A 1 108 ? -1.446 -12.435 -9.106 1.00 89.94 108 THR A CA 1
ATOM 868 C C . THR A 1 108 ? -2.474 -11.766 -8.205 1.00 89.94 108 THR A C 1
ATOM 870 O O . THR A 1 108 ? -2.572 -12.153 -7.046 1.00 89.94 108 THR A O 1
ATOM 873 N N . ASP A 1 109 ? -3.228 -10.791 -8.728 1.00 92.94 109 ASP A N 1
ATOM 874 C CA . ASP A 1 109 ? -4.308 -10.056 -8.056 1.00 92.94 109 ASP A CA 1
ATOM 875 C C . ASP A 1 109 ? -4.029 -9.759 -6.568 1.00 92.94 109 ASP A C 1
ATOM 877 O O . ASP A 1 109 ? -4.784 -10.191 -5.695 1.00 92.94 109 ASP A O 1
ATOM 881 N N . PRO A 1 110 ? -2.962 -9.001 -6.239 1.00 93.62 110 PRO A N 1
ATOM 882 C CA . PRO A 1 110 ? -2.492 -8.803 -4.861 1.00 93.62 110 PRO A CA 1
ATOM 883 C C . PRO A 1 110 ? -3.472 -8.028 -3.964 1.00 93.62 110 PRO A C 1
ATOM 885 O O . PRO A 1 110 ? -3.198 -7.821 -2.784 1.00 93.62 110 PRO A O 1
ATOM 888 N N . THR A 1 111 ? -4.605 -7.571 -4.497 1.00 93.50 111 THR A N 1
ATOM 889 C CA . THR A 1 111 ? -5.698 -6.953 -3.733 1.00 93.50 111 THR A CA 1
ATOM 890 C C . THR A 1 111 ? -6.748 -7.962 -3.265 1.00 93.50 111 THR A C 1
ATOM 892 O O . THR A 1 111 ? -7.629 -7.606 -2.489 1.00 93.50 111 THR A O 1
ATOM 895 N N . GLN A 1 112 ? -6.670 -9.219 -3.710 1.00 93.81 112 GLN A N 1
ATOM 896 C CA . GLN A 1 112 ? -7.586 -10.292 -3.328 1.00 93.81 112 GLN A CA 1
ATOM 897 C C . GLN A 1 112 ? -7.018 -11.138 -2.185 1.00 93.81 112 GLN A C 1
ATOM 899 O O . GLN A 1 112 ? -5.805 -11.236 -1.992 1.00 93.81 112 GLN A O 1
ATOM 904 N N . HIS A 1 113 ? -7.890 -11.818 -1.438 1.00 90.25 113 HIS A N 1
ATOM 905 C CA . HIS A 1 113 ? -7.466 -12.661 -0.313 1.00 90.25 113 HIS A CA 1
ATOM 906 C C . HIS A 1 113 ? -6.719 -13.937 -0.734 1.00 90.25 113 HIS A C 1
ATOM 908 O O . HIS A 1 113 ? -6.024 -14.535 0.080 1.00 90.25 113 HIS A O 1
ATOM 914 N N . TRP A 1 114 ? -6.843 -14.372 -1.986 1.00 89.62 114 TRP A N 1
ATOM 915 C CA . TRP A 1 114 ? -6.031 -15.452 -2.567 1.00 89.62 114 TRP A CA 1
ATOM 916 C C . TRP A 1 114 ? -4.846 -14.917 -3.382 1.00 89.62 114 TRP A C 1
ATOM 918 O O . TRP A 1 114 ? -4.116 -15.697 -3.990 1.00 89.62 114 TRP A O 1
ATOM 928 N N . GLY A 1 115 ? -4.686 -13.593 -3.438 1.00 92.25 115 GLY A N 1
ATOM 929 C CA . GLY A 1 115 ? -3.664 -12.937 -4.233 1.00 92.25 115 GLY A CA 1
ATOM 930 C C . GLY A 1 115 ? -2.255 -13.131 -3.685 1.00 92.25 115 GLY A C 1
ATOM 931 O O . GLY A 1 115 ? -2.048 -13.436 -2.506 1.00 92.25 115 GLY A O 1
ATOM 932 N N . GLN A 1 116 ? -1.279 -12.908 -4.555 1.00 93.56 116 GLN A N 1
ATOM 933 C CA . GLN A 1 116 ? 0.149 -12.958 -4.249 1.00 93.56 116 GLN A CA 1
ATOM 934 C C . GLN A 1 116 ? 0.850 -11.705 -4.802 1.00 93.56 116 GLN A C 1
ATOM 936 O O . GLN A 1 116 ? 0.302 -11.046 -5.686 1.00 93.56 116 GLN A O 1
ATOM 941 N N . PRO A 1 117 ? 2.053 -11.349 -4.330 1.00 95.56 117 PRO A N 1
ATOM 942 C CA . PRO A 1 117 ? 2.739 -10.163 -4.823 1.00 95.56 117 PRO A CA 1
ATOM 943 C C . PRO A 1 117 ? 3.372 -10.388 -6.202 1.00 95.56 117 PRO A C 1
ATOM 945 O O . PRO A 1 117 ? 3.653 -11.515 -6.624 1.00 95.56 117 PRO A O 1
ATOM 948 N N . TYR A 1 118 ? 3.653 -9.285 -6.889 1.00 96.50 118 TYR A N 1
ATOM 949 C CA . TYR A 1 118 ? 4.599 -9.246 -7.995 1.00 96.50 118 TYR A CA 1
ATOM 950 C C . TYR A 1 118 ? 6.030 -9.309 -7.446 1.00 96.50 118 TYR A C 1
ATOM 952 O O . TYR A 1 118 ? 6.353 -8.654 -6.459 1.00 96.50 118 TYR A O 1
ATOM 960 N N . THR A 1 119 ? 6.894 -10.087 -8.093 1.00 95.94 119 THR A N 1
ATOM 961 C CA . THR A 1 119 ? 8.290 -10.320 -7.668 1.00 95.94 119 THR A CA 1
ATOM 962 C C . THR A 1 119 ? 9.302 -9.983 -8.761 1.00 95.94 119 THR A C 1
ATOM 964 O O . THR A 1 119 ? 10.513 -10.126 -8.585 1.00 95.94 119 THR A O 1
ATOM 967 N N . SER A 1 120 ? 8.832 -9.582 -9.941 1.00 95.44 120 SER A N 1
ATOM 968 C CA . SER A 1 120 ? 9.702 -9.144 -11.026 1.00 95.44 120 SER A CA 1
ATOM 969 C C . SER A 1 120 ? 8.991 -8.186 -11.969 1.00 95.44 120 SER A C 1
ATOM 971 O O . SER A 1 120 ? 7.782 -8.272 -12.173 1.00 95.44 120 SER A O 1
ATOM 973 N N . ILE A 1 121 ? 9.769 -7.307 -12.588 1.00 95.94 121 ILE A N 1
ATOM 974 C CA . ILE A 1 121 ? 9.337 -6.427 -13.668 1.00 95.94 121 ILE A CA 1
ATOM 975 C C . ILE A 1 121 ? 10.043 -6.890 -14.938 1.00 95.94 121 ILE A C 1
ATOM 977 O O . ILE A 1 121 ? 11.254 -7.118 -14.949 1.00 95.94 121 ILE A O 1
ATOM 981 N N . LYS A 1 122 ? 9.293 -7.051 -16.022 1.00 95.38 122 LYS A N 1
ATOM 982 C CA . LYS A 1 122 ? 9.812 -7.505 -17.309 1.00 95.38 122 LYS A CA 1
ATOM 983 C C . LYS A 1 122 ? 9.554 -6.466 -18.383 1.00 95.38 122 LYS A C 1
ATOM 985 O O . LYS A 1 122 ? 8.442 -5.961 -18.500 1.00 95.38 122 LYS A O 1
ATOM 990 N N . VAL A 1 123 ? 10.557 -6.197 -19.207 1.00 95.44 123 VAL A N 1
ATOM 991 C CA . VAL A 1 123 ? 10.420 -5.304 -20.358 1.00 95.44 123 VAL A CA 1
ATOM 992 C C . VAL A 1 123 ? 9.500 -5.934 -21.401 1.00 95.44 123 VAL A C 1
ATOM 994 O O . VAL A 1 123 ? 9.594 -7.125 -21.720 1.00 95.44 123 VAL A O 1
ATOM 997 N N . ARG A 1 124 ? 8.589 -5.134 -21.952 1.00 94.12 124 ARG A N 1
ATOM 998 C CA . ARG A 1 124 ? 7.673 -5.578 -22.997 1.00 94.12 124 ARG A CA 1
ATOM 999 C C . ARG A 1 124 ? 8.382 -5.596 -24.349 1.00 94.12 124 ARG A C 1
ATOM 1001 O O . ARG A 1 124 ? 8.944 -4.596 -24.766 1.00 94.12 124 ARG A O 1
ATOM 1008 N N . GLN A 1 125 ? 8.237 -6.685 -25.106 1.00 90.94 125 GLN A N 1
ATOM 1009 C CA . GLN A 1 125 ? 8.806 -6.794 -26.461 1.00 90.94 125 GLN A CA 1
ATOM 1010 C C . GLN A 1 125 ? 8.294 -5.714 -27.435 1.00 90.94 125 GLN A C 1
ATOM 1012 O O . GLN A 1 125 ? 8.997 -5.331 -28.362 1.00 90.94 125 GLN A O 1
ATOM 1017 N N . HIS A 1 126 ? 7.064 -5.240 -27.228 1.00 88.38 126 HIS A N 1
ATOM 1018 C CA . HIS A 1 126 ? 6.433 -4.173 -28.011 1.00 88.38 126 HIS A CA 1
ATOM 1019 C C . HIS A 1 126 ? 6.433 -2.816 -27.284 1.00 88.38 126 HIS A C 1
ATOM 1021 O O . HIS A 1 126 ? 5.642 -1.944 -27.637 1.00 88.38 126 HIS A O 1
ATOM 1027 N N . GLY A 1 127 ? 7.226 -2.668 -26.220 1.00 89.06 127 GLY A N 1
ATOM 1028 C CA . GLY A 1 127 ? 7.429 -1.393 -25.532 1.00 89.06 127 GLY A CA 1
ATOM 1029 C C . GLY A 1 127 ? 8.466 -0.519 -26.240 1.00 89.06 127 GLY A C 1
ATOM 1030 O O . GLY A 1 127 ? 9.124 -0.956 -27.184 1.00 89.06 127 GLY A O 1
ATOM 1031 N N . ALA A 1 128 ? 8.637 0.712 -25.763 1.00 91.88 128 ALA A N 1
ATOM 1032 C CA . ALA A 1 128 ? 9.698 1.613 -26.220 1.00 91.88 128 ALA A CA 1
ATOM 1033 C C . ALA A 1 128 ? 11.080 1.256 -25.638 1.00 91.88 128 ALA A C 1
ATOM 1035 O O . ALA A 1 128 ? 12.104 1.757 -26.103 1.00 91.88 128 ALA A O 1
ATOM 1036 N N . LYS A 1 129 ? 11.111 0.399 -24.614 1.00 91.50 129 LYS A N 1
ATOM 1037 C CA . LYS A 1 129 ? 12.313 -0.039 -23.898 1.00 91.50 129 LYS A CA 1
ATOM 1038 C C . LYS A 1 129 ? 12.679 -1.466 -24.304 1.00 91.50 129 LYS A C 1
ATOM 1040 O O . LYS A 1 129 ? 11.800 -2.272 -24.596 1.00 91.50 129 LYS A O 1
ATOM 1045 N N . SER A 1 130 ? 13.973 -1.784 -24.326 1.00 90.06 130 SER A N 1
ATOM 1046 C CA . SER A 1 130 ? 14.496 -3.093 -24.757 1.00 90.06 130 SER A CA 1
ATOM 1047 C C . SER A 1 130 ? 15.127 -3.904 -23.621 1.00 90.06 130 SER A C 1
ATOM 1049 O O . SER A 1 130 ? 15.090 -5.136 -23.651 1.00 90.06 130 SER A O 1
ATOM 1051 N N . ASN A 1 131 ? 15.674 -3.237 -22.607 1.00 92.94 131 ASN A N 1
ATOM 1052 C CA . ASN A 1 131 ? 16.268 -3.833 -21.416 1.00 92.94 131 ASN A CA 1
ATOM 1053 C C . ASN A 1 131 ? 16.261 -2.839 -20.242 1.00 92.94 131 ASN A C 1
ATOM 1055 O O . ASN A 1 131 ? 15.983 -1.655 -20.417 1.00 92.94 131 ASN A O 1
ATOM 1059 N N . PHE A 1 132 ? 16.570 -3.338 -19.049 1.00 92.44 132 PHE A N 1
ATOM 1060 C CA . PHE A 1 132 ? 16.951 -2.513 -17.909 1.00 92.44 132 PHE A CA 1
ATOM 1061 C C . PHE A 1 132 ? 18.443 -2.202 -18.042 1.00 92.44 132 PHE A C 1
ATOM 1063 O O . PHE A 1 132 ? 19.251 -3.107 -17.843 1.00 92.44 132 PHE A O 1
ATOM 1070 N N . ALA A 1 133 ? 18.809 -0.978 -18.440 1.00 91.19 133 ALA A N 1
ATOM 1071 C CA . ALA A 1 133 ? 20.201 -0.546 -18.595 1.00 91.19 133 ALA A CA 1
ATOM 1072 C C . ALA A 1 133 ? 21.050 -0.902 -17.362 1.00 91.19 133 ALA A C 1
ATOM 1074 O O . ALA A 1 133 ? 20.540 -0.906 -16.251 1.00 91.19 133 ALA A O 1
ATOM 1075 N N . ALA A 1 134 ? 22.317 -1.279 -17.554 1.00 91.38 134 ALA A N 1
ATOM 1076 C CA . ALA A 1 134 ? 23.188 -1.642 -16.438 1.00 91.38 134 ALA A CA 1
ATOM 1077 C C . ALA A 1 134 ? 23.738 -0.387 -15.745 1.00 91.38 134 ALA A C 1
ATOM 1079 O O . ALA A 1 134 ? 24.186 0.523 -16.439 1.00 91.38 134 ALA A O 1
ATOM 1080 N N . GLY A 1 135 ? 23.747 -0.373 -14.413 1.00 88.75 135 GLY A N 1
ATOM 1081 C CA . GLY A 1 135 ? 24.214 0.764 -13.613 1.00 88.75 135 GLY A CA 1
ATOM 1082 C C . GLY A 1 135 ? 23.903 0.589 -12.128 1.00 88.75 135 GLY A C 1
ATOM 1083 O O . GLY A 1 135 ? 23.058 -0.231 -11.765 1.00 88.75 135 GLY A O 1
ATOM 1084 N N . GLU A 1 136 ? 24.587 1.329 -11.262 1.00 88.56 136 GLU A N 1
ATOM 1085 C CA . GLU A 1 136 ? 24.327 1.318 -9.817 1.00 88.56 136 GLU A CA 1
ATOM 1086 C C . GLU A 1 136 ? 23.139 2.232 -9.507 1.00 88.56 136 GLU A C 1
ATOM 1088 O O . GLU A 1 136 ? 23.092 3.358 -9.982 1.00 88.56 136 GLU A O 1
ATOM 1093 N N . GLN A 1 137 ? 22.159 1.759 -8.731 1.00 88.44 137 GLN A N 1
ATOM 1094 C CA . GLN A 1 137 ? 20.952 2.523 -8.368 1.00 88.44 137 GLN A CA 1
ATOM 1095 C C . GLN A 1 137 ? 20.236 3.182 -9.562 1.00 88.44 137 GLN A C 1
ATOM 1097 O O . GLN A 1 137 ? 19.595 4.219 -9.433 1.00 88.44 137 GLN A O 1
ATOM 1102 N N . HIS A 1 138 ? 20.316 2.538 -10.723 1.00 91.12 138 HIS A N 1
ATOM 1103 C CA . HIS A 1 138 ? 19.876 3.054 -12.018 1.00 91.12 138 HIS A CA 1
ATOM 1104 C C . HIS A 1 138 ? 18.350 3.180 -12.148 1.00 91.12 138 HIS A C 1
ATOM 1106 O O . HIS A 1 138 ? 17.840 3.897 -13.009 1.00 91.12 138 HIS A O 1
ATOM 1112 N N . PHE A 1 139 ? 17.597 2.462 -11.309 1.00 93.94 139 PHE A N 1
ATOM 1113 C CA . PHE A 1 139 ? 16.137 2.436 -11.350 1.00 93.94 139 PHE A CA 1
ATOM 1114 C C . PHE A 1 139 ? 15.515 2.828 -10.022 1.00 93.94 139 PHE A C 1
ATOM 1116 O O . PHE A 1 139 ? 15.887 2.320 -8.970 1.00 93.94 139 PHE A O 1
ATOM 1123 N N . GLN A 1 140 ? 14.474 3.651 -10.094 1.00 95.81 140 GLN A N 1
ATOM 1124 C CA . GLN A 1 140 ? 13.632 3.997 -8.960 1.00 95.81 140 GLN A CA 1
ATOM 1125 C C . GLN A 1 140 ? 12.220 3.459 -9.187 1.00 95.81 140 GLN A C 1
ATOM 1127 O O . GLN A 1 140 ? 11.545 3.809 -10.159 1.00 95.81 140 GLN A O 1
ATOM 1132 N N . VAL A 1 141 ? 11.754 2.620 -8.266 1.00 96.50 141 VAL A N 1
ATOM 1133 C CA . VAL A 1 141 ? 10.413 2.036 -8.286 1.00 96.50 141 VAL A CA 1
ATOM 1134 C C . VAL A 1 141 ? 9.612 2.602 -7.126 1.00 96.50 141 VAL A C 1
ATOM 1136 O O . VAL A 1 141 ? 9.912 2.369 -5.955 1.00 96.50 141 VAL A O 1
ATOM 1139 N N . GLN A 1 142 ? 8.566 3.340 -7.467 1.00 96.75 142 GLN A N 1
ATOM 1140 C CA . GLN A 1 142 ? 7.611 3.907 -6.527 1.00 96.75 142 GLN A CA 1
ATOM 1141 C C . GLN A 1 142 ? 6.356 3.048 -6.546 1.00 96.75 142 GLN A C 1
ATOM 1143 O O . GLN A 1 142 ? 5.807 2.774 -7.617 1.00 96.75 142 GLN A O 1
ATOM 1148 N N . GLY A 1 143 ? 5.881 2.630 -5.380 1.00 96.19 143 GLY A N 1
ATOM 1149 C CA . GLY A 1 143 ? 4.709 1.773 -5.319 1.00 96.19 143 GLY A CA 1
ATOM 1150 C C . GLY A 1 143 ? 4.317 1.369 -3.911 1.00 96.19 143 GLY A C 1
ATOM 1151 O O . GLY A 1 143 ? 4.834 1.881 -2.916 1.00 96.19 143 GLY A O 1
ATOM 1152 N N . VAL A 1 144 ? 3.384 0.426 -3.858 1.00 96.19 144 VAL A N 1
ATOM 1153 C CA . VAL A 1 144 ? 2.975 -0.241 -2.627 1.00 96.19 144 VAL A CA 1
ATOM 1154 C C . VAL A 1 144 ? 3.663 -1.599 -2.589 1.00 96.19 144 VAL A C 1
ATOM 1156 O O . VAL A 1 144 ? 3.453 -2.429 -3.471 1.00 96.19 144 VAL A O 1
ATOM 1159 N N . TRP A 1 145 ? 4.485 -1.813 -1.571 1.00 96.31 145 TRP A N 1
ATOM 1160 C CA . TRP A 1 145 ? 5.288 -3.009 -1.335 1.00 96.31 145 TRP A CA 1
ATOM 1161 C C . TRP A 1 145 ? 4.692 -3.845 -0.212 1.00 96.31 145 TRP A C 1
ATOM 1163 O O . TRP A 1 145 ? 4.141 -3.298 0.735 1.00 96.31 145 TRP A O 1
ATOM 1173 N N . GLY A 1 146 ? 4.845 -5.156 -0.274 1.00 94.06 146 GLY A N 1
ATOM 1174 C CA . GLY A 1 146 ? 4.323 -6.096 0.712 1.00 94.06 146 GLY A CA 1
ATOM 1175 C C . GLY A 1 146 ? 3.678 -7.299 0.039 1.00 94.06 146 GLY A C 1
ATOM 1176 O O . GLY A 1 146 ? 3.633 -7.387 -1.186 1.00 94.06 146 GLY A O 1
ATOM 1177 N N . TYR A 1 147 ? 3.169 -8.231 0.839 1.00 93.38 147 TYR A N 1
ATOM 1178 C CA . TYR A 1 147 ? 2.610 -9.469 0.299 1.00 93.38 147 TYR A CA 1
ATOM 1179 C C . TYR A 1 147 ? 1.266 -9.259 -0.415 1.00 93.38 147 TYR A C 1
ATOM 1181 O O . TYR A 1 147 ? 1.069 -9.751 -1.524 1.00 93.38 147 TYR A O 1
ATOM 1189 N N . ARG A 1 148 ? 0.325 -8.544 0.216 1.00 93.44 148 ARG A N 1
ATOM 1190 C CA . ARG A 1 148 ? -0.993 -8.236 -0.362 1.00 93.44 148 ARG A CA 1
ATOM 1191 C C . ARG A 1 148 ? -1.635 -7.015 0.297 1.00 93.44 148 ARG A C 1
ATOM 1193 O O . ARG A 1 148 ? -1.314 -6.679 1.433 1.00 93.44 148 ARG A O 1
ATOM 1200 N N . GLN A 1 149 ? -2.592 -6.397 -0.389 1.00 94.19 149 GLN A N 1
ATOM 1201 C CA . GLN A 1 149 ? -3.477 -5.366 0.161 1.00 94.19 149 GLN A CA 1
ATOM 1202 C C . GLN A 1 149 ? -4.928 -5.833 0.031 1.00 94.19 149 GLN A C 1
ATOM 1204 O O . GLN A 1 149 ? -5.712 -5.275 -0.735 1.00 94.19 149 GLN A O 1
ATOM 1209 N N . PHE A 1 150 ? -5.275 -6.893 0.762 1.00 95.00 150 PHE A N 1
ATOM 1210 C CA . PHE A 1 150 ? -6.662 -7.334 0.837 1.00 95.00 150 PHE A CA 1
ATOM 1211 C C . PHE A 1 150 ? -7.434 -6.425 1.797 1.00 95.00 150 PHE A C 1
ATOM 1213 O O . PHE A 1 150 ? -7.066 -6.280 2.967 1.00 95.00 150 PHE A O 1
ATOM 1220 N N . LYS A 1 151 ? -8.477 -5.791 1.259 1.00 95.25 151 LYS A N 1
ATOM 1221 C CA . LYS A 1 151 ? -9.380 -4.894 1.975 1.00 95.25 151 LYS A CA 1
ATOM 1222 C C . LYS A 1 151 ? -10.675 -5.645 2.244 1.00 95.25 151 LYS A C 1
ATOM 1224 O O . LYS A 1 151 ? -11.356 -6.051 1.306 1.00 95.25 151 LYS A O 1
ATOM 1229 N N . GLU A 1 152 ? -10.989 -5.833 3.513 1.00 95.62 152 GLU A N 1
ATOM 1230 C CA . GLU A 1 152 ? -12.310 -6.265 3.944 1.00 95.62 152 GLU A CA 1
ATOM 1231 C C . GLU A 1 152 ? -13.144 -5.012 4.214 1.00 95.62 152 GLU A C 1
ATOM 1233 O O . GLU A 1 152 ? -12.685 -4.106 4.911 1.00 95.62 152 GLU A O 1
ATOM 1238 N N . ASP A 1 153 ? -14.331 -4.930 3.620 1.00 96.12 153 ASP A N 1
ATOM 1239 C CA . ASP A 1 153 ? -15.286 -3.869 3.934 1.00 96.12 153 ASP A CA 1
ATOM 1240 C C . ASP A 1 153 ? -15.729 -4.018 5.396 1.00 96.12 153 ASP A C 1
ATOM 1242 O O . ASP A 1 153 ? -16.130 -5.106 5.815 1.00 96.12 153 ASP A O 1
ATOM 1246 N N . SER A 1 154 ? -15.616 -2.945 6.180 1.00 95.75 154 SER A N 1
ATOM 1247 C CA . SER A 1 154 ? -16.031 -2.969 7.583 1.00 95.75 154 SER A CA 1
ATOM 1248 C C . SER A 1 154 ? -17.549 -2.932 7.755 1.00 95.75 154 SER A C 1
ATOM 1250 O O . SER A 1 154 ? -18.023 -3.148 8.868 1.00 95.75 154 SER A O 1
ATOM 1252 N N . SER A 1 155 ? -18.315 -2.684 6.683 1.00 95.50 155 SER A N 1
ATOM 1253 C CA . SER A 1 155 ? -19.773 -2.479 6.684 1.00 95.50 155 SER A CA 1
ATOM 1254 C C . SER A 1 155 ? -20.257 -1.261 7.482 1.00 95.50 155 SER A C 1
ATOM 1256 O O . SER A 1 155 ? -21.452 -1.115 7.739 1.00 95.50 155 SER A O 1
ATOM 1258 N N . THR A 1 156 ? -19.331 -0.378 7.856 1.00 97.06 156 THR A N 1
ATOM 1259 C CA . THR A 1 156 ? -19.583 0.911 8.496 1.00 97.06 156 THR A CA 1
ATOM 1260 C C . THR A 1 156 ? -18.748 1.985 7.817 1.00 97.06 156 THR A C 1
ATOM 1262 O O . THR A 1 156 ? -17.634 1.735 7.354 1.00 97.06 156 THR A O 1
ATOM 1265 N N . ASP A 1 157 ? -19.258 3.210 7.852 1.00 97.25 157 ASP A N 1
ATOM 1266 C CA . ASP A 1 157 ? -18.588 4.354 7.253 1.00 97.25 157 ASP A CA 1
ATOM 1267 C C . ASP A 1 157 ? -18.052 5.301 8.329 1.00 97.25 157 ASP A C 1
ATOM 1269 O O . ASP A 1 157 ? -18.336 5.176 9.530 1.00 97.25 157 ASP A O 1
ATOM 1273 N N . LEU A 1 158 ? -17.226 6.244 7.885 1.00 97.38 158 LEU A N 1
ATOM 1274 C CA . LEU A 1 158 ? -16.802 7.376 8.691 1.00 97.38 158 LEU A CA 1
ATOM 1275 C C . LEU A 1 158 ? -18.011 8.261 9.039 1.00 97.38 158 LEU A C 1
ATOM 1277 O O . LEU A 1 158 ? -18.723 8.689 8.137 1.00 97.38 158 LEU A O 1
ATOM 1281 N N . ASN A 1 159 ? -18.168 8.600 10.319 1.00 96.94 159 ASN A N 1
ATOM 1282 C CA . ASN A 1 159 ? -19.219 9.476 10.843 1.00 96.94 159 ASN A CA 1
ATOM 1283 C C . ASN A 1 159 ? -18.602 10.722 11.497 1.00 96.94 159 ASN A C 1
ATOM 1285 O O . ASN A 1 159 ? -18.602 10.901 12.718 1.00 96.94 159 ASN A O 1
ATOM 1289 N N . ASP A 1 160 ? -17.989 11.566 10.672 1.00 93.31 160 ASP A N 1
ATOM 1290 C CA . ASP A 1 160 ? -17.469 12.866 11.092 1.00 93.31 160 ASP A CA 1
ATOM 1291 C C . ASP A 1 160 ? -17.405 13.810 9.891 1.00 93.31 160 ASP A C 1
ATOM 1293 O O . ASP A 1 160 ? -16.546 13.707 9.012 1.00 93.31 160 ASP A O 1
ATOM 1297 N N . ALA A 1 161 ? -18.279 14.816 9.933 1.00 89.00 161 ALA A N 1
ATOM 1298 C CA . ALA A 1 161 ? -18.397 15.884 8.945 1.00 89.00 161 ALA A CA 1
ATOM 1299 C C . ALA A 1 161 ? -17.109 16.701 8.708 1.00 89.00 161 ALA A C 1
ATOM 1301 O O . ALA A 1 161 ? -17.059 17.536 7.804 1.00 89.00 161 ALA A O 1
ATOM 1302 N N . SER A 1 162 ? -16.078 16.531 9.537 1.00 91.19 162 SER A N 1
ATOM 1303 C CA . SER A 1 162 ? -14.843 17.303 9.499 1.00 91.19 162 SER A CA 1
ATOM 1304 C C . SER A 1 162 ? -13.628 16.472 9.934 1.00 91.19 162 SER A C 1
ATOM 1306 O O . SER A 1 162 ? -12.871 16.887 10.820 1.00 91.19 162 SER A O 1
ATOM 1308 N N . MET A 1 163 ? -13.395 15.298 9.334 1.00 95.06 163 MET A N 1
ATOM 1309 C CA . MET A 1 163 ? -12.123 14.588 9.534 1.00 95.06 163 MET A CA 1
ATOM 1310 C C . MET A 1 163 ? -10.960 15.317 8.864 1.00 95.06 163 MET A C 1
ATOM 1312 O O . MET A 1 163 ? -10.839 15.351 7.643 1.00 95.06 163 MET A O 1
ATOM 1316 N N . THR A 1 164 ? -10.057 15.867 9.675 1.00 96.38 164 THR A N 1
ATOM 1317 C CA . THR A 1 164 ? -8.817 16.505 9.211 1.00 96.38 164 THR A CA 1
ATOM 1318 C C . THR A 1 164 ? -7.623 15.558 9.346 1.00 96.38 164 THR A C 1
ATOM 1320 O O . THR A 1 164 ? -7.661 14.600 10.118 1.00 96.38 164 THR A O 1
ATOM 1323 N N . ALA A 1 165 ? -6.512 15.883 8.678 1.00 95.25 165 ALA A N 1
ATOM 1324 C CA . ALA A 1 165 ? -5.252 15.133 8.762 1.00 95.25 165 ALA A CA 1
ATOM 1325 C C . ALA A 1 165 ? -4.620 15.089 10.174 1.00 95.25 165 ALA A C 1
ATOM 1327 O O . ALA A 1 165 ? -3.695 14.320 10.416 1.00 95.25 165 ALA A O 1
ATOM 1328 N N . THR A 1 166 ? -5.084 15.920 11.116 1.00 95.00 166 THR A N 1
ATOM 1329 C CA . THR A 1 166 ? -4.531 16.005 12.480 1.00 95.00 166 THR A CA 1
ATOM 1330 C C . THR A 1 166 ? -5.393 15.321 13.539 1.00 95.00 166 THR A C 1
ATOM 1332 O O . THR A 1 166 ? -4.914 15.096 14.651 1.00 95.00 166 THR A O 1
ATOM 1335 N N . LYS A 1 167 ? -6.653 14.984 13.233 1.00 95.44 167 LYS A N 1
ATOM 1336 C CA . LYS A 1 167 ? -7.539 14.284 14.171 1.00 95.44 167 LYS A CA 1
ATOM 1337 C C . LYS A 1 167 ? -7.084 12.837 14.338 1.00 95.44 167 LYS A C 1
ATOM 1339 O O . LYS A 1 167 ? -7.031 12.102 13.361 1.00 95.44 167 LYS A O 1
ATOM 1344 N N . THR A 1 168 ? -6.811 12.413 15.569 1.00 95.25 168 THR A N 1
ATOM 1345 C CA . THR A 1 168 ? -6.416 11.029 15.913 1.00 95.25 168 THR A CA 1
ATOM 1346 C C . THR A 1 168 ? -7.568 10.176 16.444 1.00 95.25 168 THR A C 1
ATOM 1348 O O . THR A 1 168 ? -7.379 9.007 16.765 1.00 95.25 168 THR A O 1
ATOM 1351 N N . THR A 1 169 ? -8.764 10.752 16.559 1.00 96.25 169 THR A N 1
ATOM 1352 C CA . THR A 1 169 ? -10.002 10.016 16.831 1.00 96.25 169 THR A CA 1
ATOM 1353 C C . THR A 1 169 ? -10.779 9.920 15.531 1.00 96.25 169 THR A C 1
ATOM 1355 O O . THR A 1 169 ? -11.088 10.960 14.964 1.00 96.25 169 THR A O 1
ATOM 1358 N N . VAL A 1 170 ? -11.054 8.699 15.077 1.00 96.44 170 VAL A N 1
ATOM 1359 C CA . VAL A 1 170 ? -11.867 8.352 13.908 1.00 96.44 170 VAL A CA 1
ATOM 1360 C C . VAL A 1 170 ? -13.245 7.921 14.412 1.00 96.44 170 VAL A C 1
ATOM 1362 O O . VAL A 1 170 ? -13.353 6.877 15.051 1.00 96.44 170 VAL A O 1
ATOM 1365 N N . ALA A 1 171 ? -14.274 8.740 14.195 1.00 97.56 171 ALA A N 1
ATOM 1366 C CA . ALA A 1 171 ? -15.651 8.383 14.532 1.00 97.56 171 ALA A CA 1
ATOM 1367 C C . ALA A 1 171 ? -16.265 7.584 13.377 1.00 97.56 171 ALA A C 1
ATOM 1369 O O . ALA A 1 171 ? -16.144 7.985 12.221 1.00 97.56 171 ALA A O 1
ATOM 1370 N N . VAL A 1 172 ? -16.887 6.454 13.693 1.00 97.81 172 VAL A N 1
ATOM 1371 C CA . VAL A 1 172 ? -17.553 5.556 12.735 1.00 97.81 172 VAL A CA 1
ATOM 1372 C C . VAL A 1 172 ? -19.017 5.361 13.123 1.00 97.81 172 VAL A C 1
ATOM 1374 O O . VAL A 1 172 ? -19.403 5.665 14.251 1.00 97.81 172 VAL A O 1
ATOM 1377 N N . ASP A 1 173 ? -19.845 4.844 12.223 1.00 97.75 173 ASP A N 1
ATOM 1378 C CA . ASP A 1 173 ? -21.238 4.520 12.560 1.00 97.75 173 ASP A CA 1
ATOM 1379 C C . ASP A 1 173 ? -21.370 3.337 13.530 1.00 97.75 173 ASP A C 1
ATOM 1381 O O . ASP A 1 173 ? -22.230 3.361 14.416 1.00 97.75 173 ASP A O 1
ATOM 1385 N N . ASP A 1 174 ? -20.495 2.334 13.421 1.00 97.25 174 ASP A N 1
ATOM 1386 C CA . ASP A 1 174 ? -20.467 1.174 14.314 1.00 97.25 174 ASP A CA 1
ATOM 1387 C C . ASP A 1 174 ? -19.033 0.790 14.719 1.00 97.25 174 ASP A C 1
ATOM 1389 O O . ASP A 1 174 ? -18.280 0.161 13.976 1.00 97.25 174 ASP A O 1
ATOM 1393 N N . GLY A 1 175 ? -18.649 1.135 15.952 1.00 95.56 175 GLY A N 1
ATOM 1394 C CA . GLY A 1 175 ? -17.337 0.792 16.507 1.00 95.56 175 GLY A CA 1
ATOM 1395 C C . GLY A 1 175 ? -17.159 -0.693 16.829 1.00 95.56 175 GLY A C 1
ATOM 1396 O O . GLY A 1 175 ? -16.029 -1.129 17.049 1.00 95.56 175 GLY A O 1
ATOM 1397 N N . THR A 1 176 ? -18.240 -1.482 16.859 1.00 94.31 176 THR A N 1
ATOM 1398 C CA . THR A 1 176 ? -18.189 -2.906 17.231 1.00 94.31 176 THR A CA 1
ATOM 1399 C C . THR A 1 176 ? -17.590 -3.798 16.143 1.00 94.31 176 THR A C 1
ATOM 1401 O O . THR A 1 176 ? -17.181 -4.920 16.436 1.00 94.31 176 THR A O 1
ATOM 1404 N N . GLN A 1 177 ? -17.458 -3.284 14.915 1.00 94.94 177 GLN A N 1
ATOM 1405 C CA . GLN A 1 177 ? -16.822 -3.979 13.789 1.00 94.94 177 GLN A CA 1
ATOM 1406 C C . GLN A 1 177 ? -15.289 -4.036 13.901 1.00 94.94 177 GLN A C 1
ATOM 1408 O O . GLN A 1 177 ? -14.628 -4.755 13.147 1.00 94.94 177 GLN A O 1
ATOM 1413 N N . PHE A 1 178 ? -14.705 -3.294 14.846 1.00 94.00 178 PHE A N 1
ATOM 1414 C CA . PHE A 1 178 ? -13.264 -3.113 14.954 1.00 94.00 178 PHE A CA 1
ATOM 1415 C C . PHE A 1 178 ? -12.684 -3.680 16.245 1.00 94.00 178 PHE A C 1
ATOM 1417 O O . PHE A 1 178 ? -13.317 -3.726 17.296 1.00 94.00 178 PHE A O 1
ATOM 1424 N N . ASN A 1 179 ? -11.407 -4.038 16.171 1.00 90.75 179 ASN A N 1
ATOM 1425 C CA . ASN A 1 179 ? -10.599 -4.469 17.297 1.00 90.75 179 ASN A CA 1
ATOM 1426 C C . ASN A 1 179 ? -9.314 -3.647 17.384 1.00 90.75 179 ASN A C 1
ATOM 1428 O O . ASN A 1 179 ? -8.717 -3.236 16.388 1.00 90.75 179 ASN A O 1
ATOM 1432 N N . ILE A 1 180 ? -8.845 -3.454 18.612 1.00 89.06 180 ILE A N 1
ATOM 1433 C CA . ILE A 1 180 ? -7.560 -2.812 18.879 1.00 89.06 180 ILE A CA 1
ATOM 1434 C C . ILE A 1 180 ? -6.431 -3.650 18.260 1.00 89.06 180 ILE A C 1
ATOM 1436 O O . ILE A 1 180 ? -6.364 -4.866 18.452 1.00 89.06 180 ILE A O 1
ATOM 1440 N N . GLY A 1 181 ? -5.521 -2.974 17.557 1.00 87.69 181 GLY A N 1
ATOM 1441 C CA . GLY A 1 181 ? -4.411 -3.575 16.818 1.00 87.69 181 GLY A CA 1
ATOM 1442 C C . GLY A 1 181 ? -4.699 -3.817 15.338 1.00 87.69 181 GLY A C 1
ATOM 1443 O O . GLY A 1 181 ? -3.770 -4.112 14.591 1.00 87.69 181 GLY A O 1
ATOM 1444 N N . GLN A 1 182 ? -5.942 -3.638 14.884 1.00 91.94 182 GLN A N 1
ATOM 1445 C CA . GLN A 1 182 ? -6.250 -3.675 13.458 1.00 91.94 182 GLN A CA 1
ATOM 1446 C C . GLN A 1 182 ? -5.766 -2.412 12.746 1.00 91.94 182 GLN A C 1
ATOM 1448 O O . GLN A 1 182 ? -5.868 -1.299 13.270 1.00 91.94 182 GLN A O 1
ATOM 1453 N N . THR A 1 183 ? -5.297 -2.594 11.515 1.00 94.38 183 THR A N 1
ATOM 1454 C CA . THR A 1 183 ? -5.042 -1.489 10.594 1.00 94.38 183 THR A CA 1
ATOM 1455 C C . THR A 1 183 ? -6.267 -1.290 9.714 1.00 94.38 183 THR A C 1
ATOM 1457 O O . THR A 1 183 ? -6.697 -2.212 9.019 1.00 94.38 183 THR A O 1
ATOM 1460 N N . ILE A 1 184 ? -6.803 -0.078 9.729 1.00 96.00 184 ILE A N 1
ATOM 1461 C CA . ILE A 1 184 ? -7.881 0.360 8.849 1.00 96.00 184 ILE A CA 1
ATOM 1462 C C . ILE A 1 184 ? -7.333 1.208 7.705 1.00 96.00 184 ILE A C 1
ATOM 1464 O O . ILE A 1 184 ? -6.230 1.758 7.788 1.00 96.00 184 ILE A O 1
ATOM 1468 N N . MET A 1 185 ? -8.113 1.321 6.637 1.00 96.75 185 MET A N 1
ATOM 1469 C CA . MET A 1 185 ? -7.801 2.137 5.474 1.00 96.75 185 MET A CA 1
ATOM 1470 C C . MET A 1 185 ? -9.013 2.976 5.071 1.00 96.75 185 MET A C 1
ATOM 1472 O O . MET A 1 185 ? -10.094 2.427 4.870 1.00 96.75 18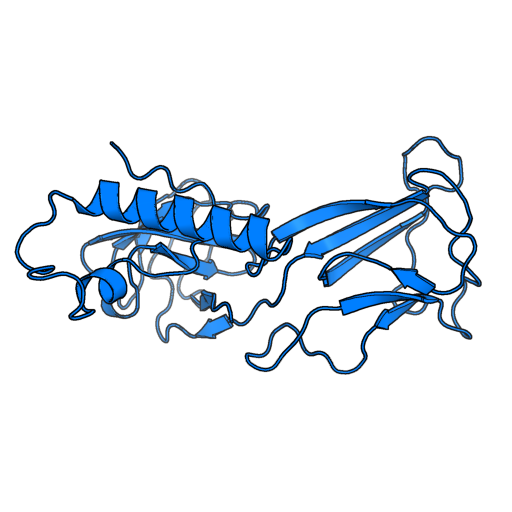5 MET A O 1
ATOM 1476 N N . ILE A 1 186 ? -8.812 4.288 4.925 1.00 96.94 186 ILE A N 1
ATOM 1477 C CA . ILE A 1 186 ? -9.794 5.229 4.363 1.00 96.94 186 ILE A CA 1
ATOM 1478 C C . ILE A 1 186 ? -9.109 5.952 3.205 1.00 96.94 186 ILE A C 1
ATOM 1480 O O . ILE A 1 186 ? -8.009 6.490 3.363 1.00 96.94 186 ILE A O 1
ATOM 1484 N N . GLY A 1 187 ? -9.705 5.904 2.012 1.00 95.12 187 GLY A N 1
ATOM 1485 C CA . GLY A 1 187 ? -9.027 6.343 0.791 1.00 95.12 187 GLY A CA 1
ATOM 1486 C C . GLY A 1 187 ? -7.703 5.591 0.592 1.00 95.12 187 GLY A C 1
ATOM 1487 O O . GLY A 1 187 ? -7.702 4.370 0.415 1.00 95.12 187 GLY A O 1
ATOM 1488 N N . ASN A 1 188 ? -6.579 6.316 0.642 1.00 93.62 188 ASN A N 1
ATOM 1489 C CA . ASN A 1 188 ? -5.220 5.759 0.569 1.00 93.62 188 ASN A CA 1
ATOM 1490 C C . ASN A 1 188 ? -4.468 5.753 1.909 1.00 93.62 188 ASN A C 1
ATOM 1492 O O . ASN A 1 188 ? -3.339 5.261 1.969 1.00 93.62 188 ASN A O 1
ATOM 1496 N N . GLU A 1 189 ? -5.061 6.288 2.975 1.00 96.69 189 GLU A N 1
ATOM 1497 C CA . GLU A 1 189 ? -4.408 6.387 4.275 1.00 96.69 189 GLU A CA 1
ATOM 1498 C C . GLU A 1 189 ? -4.587 5.103 5.079 1.00 96.69 189 GLU A C 1
ATOM 1500 O O . GLU A 1 189 ? -5.702 4.609 5.230 1.00 96.69 189 GLU A O 1
ATOM 1505 N N . GLN A 1 190 ? -3.490 4.600 5.644 1.00 96.00 190 GLN A N 1
ATOM 1506 C CA . GLN A 1 190 ? -3.509 3.496 6.596 1.00 96.00 190 GLN A CA 1
ATOM 1507 C C . GLN A 1 190 ? -3.396 4.033 8.023 1.00 96.00 190 GLN A C 1
ATOM 1509 O O . GLN A 1 190 ? -2.522 4.852 8.326 1.00 96.00 190 GLN A O 1
ATOM 1514 N N . MET A 1 191 ? -4.256 3.545 8.914 1.00 95.38 191 MET A N 1
ATOM 1515 C CA . MET A 1 191 ? -4.310 3.964 10.313 1.00 95.38 191 MET A CA 1
ATOM 1516 C C . MET A 1 191 ? -4.408 2.746 11.226 1.00 95.38 191 MET A C 1
ATOM 1518 O O . MET A 1 191 ? -5.164 1.820 10.955 1.00 95.38 191 MET A O 1
ATOM 1522 N N . LEU A 1 192 ? -3.653 2.738 12.319 1.00 93.81 192 LEU A N 1
ATOM 1523 C CA . LEU A 1 192 ? -3.631 1.632 13.274 1.00 93.81 192 LEU A CA 1
ATOM 1524 C C . LEU A 1 192 ? -4.477 1.967 14.496 1.00 93.81 192 LEU A C 1
ATOM 1526 O O . LEU A 1 192 ? -4.212 2.965 15.162 1.00 93.81 192 LEU A O 1
ATOM 1530 N N . ILE A 1 193 ? -5.454 1.123 14.819 1.00 93.56 193 ILE A N 1
ATOM 1531 C CA . ILE A 1 193 ? -6.328 1.312 15.978 1.00 93.56 193 ILE A CA 1
ATOM 1532 C C . ILE A 1 193 ? -5.563 0.992 17.264 1.00 93.56 193 ILE A C 1
ATOM 1534 O O . ILE A 1 193 ? -5.152 -0.144 17.503 1.00 93.56 193 ILE A O 1
ATOM 1538 N N . THR A 1 194 ? -5.418 1.989 18.133 1.00 91.06 194 THR A N 1
ATOM 1539 C CA . THR A 1 194 ? -4.756 1.877 19.441 1.00 91.06 194 THR A CA 1
ATOM 1540 C C . THR A 1 194 ? -5.735 1.907 20.610 1.00 91.06 194 THR A C 1
ATOM 1542 O O . THR A 1 194 ? -5.371 1.511 21.719 1.00 91.06 194 THR A O 1
ATOM 1545 N N . GLY A 1 195 ? -6.984 2.313 20.381 1.00 90.25 195 GLY A N 1
ATOM 1546 C CA . GLY A 1 195 ? -8.047 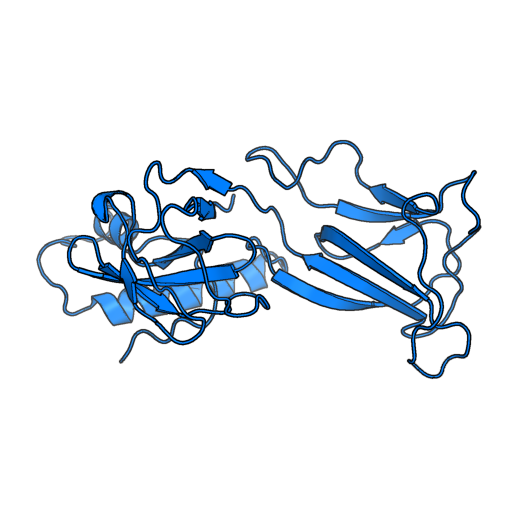2.318 21.381 1.00 90.25 195 GLY A CA 1
ATOM 1547 C C . GLY A 1 195 ? -9.425 2.397 20.736 1.00 90.25 195 GLY A C 1
ATOM 1548 O O . GLY A 1 195 ? -9.558 2.900 19.626 1.00 90.25 195 GLY A O 1
ATOM 1549 N N . ILE A 1 196 ? -10.446 1.906 21.432 1.00 93.06 196 ILE A N 1
ATOM 1550 C CA . ILE A 1 196 ? -11.845 1.988 21.003 1.00 93.06 196 ILE A CA 1
ATOM 1551 C C . ILE A 1 196 ? -12.672 2.414 22.213 1.00 93.06 196 ILE A C 1
ATOM 1553 O O . ILE A 1 196 ? -12.510 1.865 23.303 1.00 93.06 196 ILE A O 1
ATOM 1557 N N . SER A 1 197 ? -13.538 3.405 22.025 1.00 95.19 197 SER A N 1
ATOM 1558 C CA . SER A 1 197 ? -14.518 3.839 23.019 1.00 95.19 197 SER A CA 1
ATOM 1559 C C . SER A 1 197 ? -15.853 4.061 22.325 1.00 95.19 197 SER A C 1
ATOM 1561 O O . SER A 1 197 ? -16.047 5.081 21.661 1.00 95.19 197 SER A O 1
ATOM 1563 N N . SER A 1 198 ? -16.769 3.095 22.458 1.00 95.75 198 SER A N 1
ATOM 1564 C CA . SER A 1 198 ? -17.989 3.053 21.643 1.00 95.75 198 SER A CA 1
ATOM 1565 C C . SER A 1 198 ? -17.615 3.153 20.151 1.00 95.75 198 SER A C 1
ATOM 1567 O O . SER A 1 198 ? -16.736 2.430 19.692 1.00 95.75 198 SER A O 1
ATOM 1569 N N . ASN A 1 199 ? -18.200 4.101 19.431 1.00 97.00 199 ASN A N 1
ATOM 1570 C CA . ASN A 1 199 ? -17.976 4.366 18.013 1.00 97.00 199 ASN A CA 1
ATOM 1571 C C . ASN A 1 199 ? -16.745 5.237 17.694 1.00 97.00 199 ASN A C 1
ATOM 1573 O O . ASN A 1 199 ? -16.547 5.638 16.550 1.00 97.00 199 ASN A O 1
ATOM 1577 N N . ASN A 1 200 ? -15.916 5.558 18.690 1.00 96.94 200 ASN A N 1
ATOM 1578 C CA . ASN A 1 200 ? -14.712 6.362 18.500 1.00 96.94 200 ASN A CA 1
ATOM 1579 C C . ASN A 1 200 ? -13.463 5.481 18.528 1.00 96.94 200 ASN A C 1
ATOM 1581 O O . ASN A 1 200 ? -13.084 4.947 19.576 1.00 96.94 200 ASN A O 1
ATOM 1585 N N . LEU A 1 201 ? -12.785 5.386 17.387 1.00 96.62 201 LEU A N 1
ATOM 1586 C CA . LEU A 1 201 ? -11.511 4.695 17.235 1.00 96.62 201 LEU A CA 1
ATOM 1587 C C . LEU A 1 201 ? -10.375 5.688 17.489 1.00 96.62 201 LEU A C 1
ATOM 1589 O O . LEU A 1 201 ? -10.241 6.693 16.797 1.00 96.62 201 LEU A O 1
ATOM 1593 N N . THR A 1 202 ? -9.526 5.427 18.475 1.00 95.50 202 THR A N 1
ATOM 1594 C CA . THR A 1 202 ? -8.251 6.141 18.617 1.00 95.50 202 THR A CA 1
ATOM 1595 C C . THR A 1 202 ? -7.227 5.470 17.717 1.00 95.50 202 THR A C 1
ATOM 1597 O O . THR A 1 202 ? -7.032 4.258 17.818 1.00 95.50 202 THR A O 1
ATOM 1600 N N . VAL A 1 203 ? -6.578 6.240 16.844 1.00 94.75 203 VAL A N 1
ATOM 1601 C CA . VAL A 1 203 ? -5.670 5.705 15.826 1.00 94.75 203 VAL A CA 1
ATOM 1602 C C . VAL A 1 203 ? -4.311 6.398 15.813 1.00 94.75 203 VAL A C 1
ATOM 1604 O O . VAL A 1 203 ? -4.201 7.600 16.067 1.00 94.75 203 VAL A O 1
ATOM 1607 N N . THR A 1 204 ? -3.277 5.650 15.434 1.00 93.69 204 THR A N 1
ATOM 1608 C CA . THR A 1 204 ? -2.046 6.231 14.892 1.00 93.69 204 THR A CA 1
ATOM 1609 C C . THR A 1 204 ? -2.193 6.343 13.378 1.00 93.69 204 THR A C 1
ATOM 1611 O O . THR A 1 204 ? -2.477 5.354 12.704 1.00 93.69 204 THR A O 1
ATOM 1614 N N . ARG A 1 205 ? -2.008 7.550 12.844 1.00 94.44 205 ARG A N 1
ATOM 1615 C CA . ARG A 1 205 ? -2.207 7.882 11.424 1.00 94.44 205 ARG A CA 1
ATOM 1616 C C . ARG A 1 205 ? -0.946 7.708 10.589 1.00 94.44 205 ARG A C 1
ATOM 1618 O O . ARG A 1 205 ? 0.112 7.410 11.148 1.00 94.44 205 ARG A O 1
ATOM 1625 N N . ALA A 1 206 ? -1.071 7.914 9.275 1.00 93.94 206 ALA A N 1
ATOM 1626 C CA . ALA A 1 206 ? 0.050 7.909 8.329 1.00 93.94 206 ALA A CA 1
ATOM 1627 C C . ALA A 1 206 ? 0.942 6.656 8.453 1.00 93.94 206 ALA A C 1
ATOM 1629 O O . ALA A 1 206 ? 2.172 6.727 8.449 1.00 93.94 206 ALA A O 1
ATOM 1630 N N . GLN A 1 207 ? 0.320 5.489 8.638 1.00 93.31 207 GLN A N 1
ATOM 1631 C CA . GLN A 1 207 ? 1.056 4.242 8.826 1.00 93.31 207 GLN A CA 1
ATOM 1632 C C . GLN A 1 207 ? 1.634 3.743 7.504 1.00 93.31 207 GLN A C 1
ATOM 1634 O O . GLN A 1 207 ? 1.115 4.034 6.423 1.00 93.31 207 GLN A O 1
ATOM 1639 N N . ASN A 1 208 ? 2.708 2.956 7.596 1.00 92.44 208 ASN A N 1
ATOM 1640 C CA . ASN A 1 208 ? 3.295 2.226 6.471 1.00 92.44 208 ASN A CA 1
ATOM 1641 C C . ASN A 1 208 ? 3.649 3.117 5.259 1.00 92.44 208 ASN A C 1
ATOM 1643 O O . ASN A 1 208 ? 3.490 2.704 4.112 1.00 92.44 208 ASN A O 1
ATOM 1647 N N . GLY A 1 209 ? 4.100 4.351 5.504 1.00 92.19 209 GLY A N 1
ATOM 1648 C CA . GLY A 1 209 ? 4.487 5.299 4.452 1.00 92.19 209 GLY A CA 1
ATOM 1649 C C . GLY A 1 209 ? 3.320 6.016 3.764 1.00 92.19 209 GLY A C 1
ATOM 1650 O O . GLY A 1 209 ? 3.534 6.731 2.787 1.00 92.19 209 GLY A O 1
ATOM 1651 N N . THR A 1 210 ? 2.088 5.848 4.254 1.00 95.19 210 THR A N 1
ATOM 1652 C CA . THR A 1 210 ? 0.948 6.671 3.819 1.00 95.19 210 THR A CA 1
ATOM 1653 C C . THR A 1 210 ? 1.011 8.073 4.428 1.00 95.19 210 THR A C 1
ATOM 1655 O O . THR A 1 210 ? 1.733 8.312 5.393 1.00 95.19 210 THR A O 1
ATOM 1658 N N . THR A 1 211 ? 0.273 9.023 3.853 1.00 95.12 211 THR A N 1
ATOM 1659 C CA . THR A 1 211 ? 0.179 10.399 4.366 1.00 95.12 211 THR A CA 1
ATOM 1660 C C . THR A 1 211 ? -1.163 10.590 5.060 1.00 95.12 211 THR A C 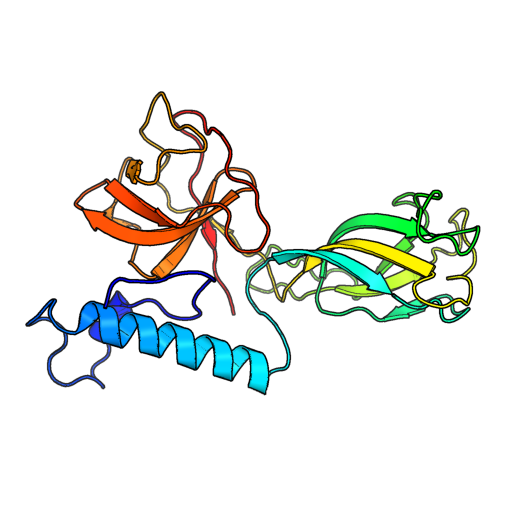1
ATOM 1662 O O . THR A 1 211 ? -2.163 10.033 4.616 1.00 95.12 211 THR A O 1
ATOM 1665 N N . ALA A 1 212 ? -1.186 11.356 6.155 1.00 96.19 212 ALA A N 1
ATOM 1666 C CA . ALA A 1 212 ? -2.440 11.702 6.810 1.00 96.19 212 ALA A CA 1
ATOM 1667 C C . ALA A 1 212 ? -3.229 12.703 5.962 1.00 96.19 212 ALA A C 1
ATOM 1669 O O . ALA A 1 212 ? -2.714 13.769 5.621 1.00 96.19 212 ALA A O 1
ATOM 1670 N N . GLU A 1 213 ? -4.479 12.372 5.650 1.00 95.81 213 GLU A N 1
ATOM 1671 C CA . GLU A 1 213 ? -5.332 13.166 4.765 1.00 95.81 213 GLU A CA 1
ATOM 1672 C C . GLU A 1 213 ? -6.650 13.554 5.450 1.00 95.81 213 GLU A C 1
ATOM 1674 O O . GLU A 1 213 ? -7.053 12.997 6.476 1.00 95.81 213 GLU A O 1
ATOM 1679 N N . ALA A 1 214 ? -7.312 14.581 4.915 1.00 96.75 214 ALA A N 1
ATOM 1680 C CA . ALA A 1 214 ? -8.687 14.868 5.296 1.00 96.75 214 ALA A CA 1
ATOM 1681 C C . ALA A 1 214 ? -9.613 13.873 4.589 1.00 96.75 214 ALA A C 1
ATOM 1683 O O . ALA A 1 214 ? -9.447 13.629 3.395 1.00 96.75 214 ALA A O 1
ATOM 1684 N N . HIS A 1 215 ? -10.597 13.349 5.315 1.00 96.44 215 HIS A N 1
ATOM 1685 C CA . HIS A 1 215 ? -11.576 12.398 4.785 1.00 96.44 215 HIS A CA 1
ATOM 1686 C C . HIS A 1 215 ? -12.972 12.998 4.887 1.00 96.44 215 HIS A C 1
ATOM 1688 O O . HIS A 1 215 ? -13.269 13.737 5.828 1.00 96.44 215 HIS A O 1
ATOM 1694 N N . ALA A 1 216 ? -13.810 12.722 3.893 1.00 96.12 216 ALA A N 1
ATOM 1695 C CA . ALA A 1 216 ? -15.189 13.187 3.888 1.00 96.12 216 ALA A CA 1
ATOM 1696 C C . ALA A 1 216 ? -16.063 12.263 4.736 1.00 96.12 216 ALA A C 1
ATOM 1698 O O . ALA A 1 216 ? -15.811 11.061 4.798 1.00 96.12 216 ALA A O 1
ATOM 1699 N N . ASP A 1 217 ? -17.111 12.817 5.333 1.00 96.31 217 ASP A N 1
ATOM 1700 C CA . ASP A 1 217 ? -18.166 12.025 5.963 1.00 96.31 217 ASP A CA 1
ATOM 1701 C C . ASP A 1 217 ? -18.705 10.957 5.007 1.00 96.31 217 ASP A C 1
ATOM 1703 O O . ASP A 1 217 ? -18.736 11.170 3.789 1.00 96.31 217 ASP A O 1
ATOM 1707 N N . ASN A 1 218 ? -19.122 9.821 5.560 1.00 96.62 218 ASN A N 1
ATOM 1708 C CA . ASN A 1 218 ? -19.600 8.670 4.803 1.00 96.62 218 ASN A CA 1
ATOM 1709 C C . ASN A 1 218 ? -18.551 8.070 3.837 1.00 96.62 218 ASN A C 1
ATOM 1711 O O . ASN A 1 218 ? -18.908 7.414 2.858 1.00 96.62 218 ASN A O 1
ATOM 1715 N N . SER A 1 219 ? -17.255 8.317 4.069 1.00 97.25 219 SER A N 1
ATOM 1716 C CA . SER A 1 219 ? -16.193 7.573 3.381 1.00 97.25 219 SER A CA 1
ATOM 1717 C C . SER A 1 219 ? -16.141 6.144 3.914 1.00 97.25 219 SER A C 1
ATOM 1719 O O . SER A 1 219 ? -16.072 5.959 5.132 1.00 97.25 219 SER A O 1
ATOM 1721 N N . ASP A 1 220 ? -16.091 5.169 3.006 1.00 97.38 220 ASP A N 1
ATOM 1722 C CA . ASP A 1 220 ? -15.920 3.757 3.345 1.00 97.38 220 ASP A CA 1
ATOM 1723 C C . ASP A 1 220 ? -14.701 3.541 4.255 1.00 97.38 220 ASP A C 1
ATOM 1725 O O . ASP A 1 220 ? -13.599 4.055 3.999 1.00 97.38 220 ASP A O 1
ATOM 1729 N N . VAL A 1 221 ? -14.879 2.709 5.280 1.00 97.81 221 VAL A N 1
ATOM 1730 C CA . VAL A 1 221 ? -13.789 2.253 6.144 1.00 97.81 221 VAL A CA 1
ATOM 1731 C C . VAL A 1 221 ? -13.497 0.790 5.844 1.00 97.81 221 VAL A C 1
ATOM 1733 O O . VAL A 1 221 ? -14.359 -0.076 5.968 1.00 97.81 221 VAL A O 1
ATOM 1736 N N . TYR A 1 222 ? -12.252 0.489 5.485 1.00 97.75 222 TYR A N 1
ATOM 1737 C CA . TYR A 1 222 ? -11.813 -0.879 5.215 1.00 97.75 222 TYR A CA 1
ATOM 1738 C C . TYR A 1 222 ? -10.907 -1.398 6.328 1.00 97.75 222 TYR A C 1
ATOM 1740 O O . TYR A 1 222 ? -10.076 -0.658 6.852 1.00 97.75 222 TYR A O 1
ATOM 1748 N N . ILE A 1 223 ? -10.996 -2.689 6.637 1.00 95.81 223 ILE A N 1
ATOM 1749 C CA . ILE A 1 223 ? -10.045 -3.406 7.492 1.00 95.81 223 ILE A CA 1
ATOM 1750 C C . ILE A 1 223 ? -9.019 -4.088 6.587 1.00 95.81 223 ILE A C 1
ATOM 1752 O O . ILE A 1 223 ? -9.370 -4.846 5.681 1.00 95.81 223 ILE A O 1
ATOM 1756 N N . LEU A 1 224 ? -7.731 -3.841 6.824 1.00 94.25 224 LEU A N 1
ATOM 1757 C CA . LEU A 1 224 ? -6.677 -4.529 6.087 1.00 94.25 224 LEU A CA 1
ATOM 1758 C C . LEU A 1 224 ? -6.398 -5.904 6.689 1.00 94.25 224 LEU A C 1
ATOM 1760 O O . LEU A 1 224 ? -6.202 -6.055 7.896 1.00 94.25 224 LEU A O 1
ATOM 1764 N N . ARG A 1 225 ? -6.365 -6.917 5.818 1.00 91.00 225 ARG A N 1
ATOM 1765 C CA . ARG A 1 225 ? -6.178 -8.317 6.201 1.00 91.00 225 ARG A CA 1
ATOM 1766 C C . ARG A 1 225 ? -4.958 -8.922 5.520 1.00 91.00 225 ARG A C 1
ATOM 1768 O O . ARG A 1 225 ? -4.860 -9.024 4.294 1.00 91.00 225 ARG A O 1
ATOM 1775 N N . TRP A 1 226 ? -4.043 -9.403 6.342 1.00 86.62 226 TRP A N 1
ATOM 1776 C CA . TRP A 1 226 ? -2.834 -10.106 5.914 1.00 86.62 226 TRP A CA 1
ATOM 1777 C C . TRP A 1 226 ? -3.075 -11.626 5.893 1.00 86.62 226 TRP A C 1
ATOM 1779 O O . TRP A 1 226 ? -4.111 -12.064 6.402 1.00 86.62 226 TRP A O 1
ATOM 1789 N N . PRO A 1 227 ? -2.238 -12.408 5.186 1.00 80.88 227 PRO A N 1
ATOM 1790 C CA . PRO A 1 227 ? -2.312 -13.873 5.157 1.00 80.88 227 PRO A CA 1
ATOM 1791 C C . PRO A 1 227 ? -2.163 -14.525 6.529 1.00 80.88 227 PRO A C 1
ATOM 1793 O O . PRO A 1 227 ? -1.489 -13.926 7.395 1.00 80.88 227 PRO A O 1
#

Sequence (227 aa):
MAREAYRSLYGDLAKLKDDSLLKDPAAGTGDDNEMFQLLLSVSDWVDGYCNRYFYPRTQTLEFDGSGASRFFIPDLISLTALKEDTTDDKTFETTWAATDYWLEPYNTDPTQHWGQPYTSIKVRQHGAKSNFAAGEQHFQVQGVWGYRQFKEDSSTDLNDASMTATKTTVAVDDGTQFNIGQTIMIGNEQMLITGISSNNLTVTRAQNGTTAEAHADNSDVYILRWP

pLDDT: mean 89.11, std 10.94, range [45.81, 97.81]

Radius of gyration: 20.32 Å; chains: 1; bounding box: 46×38×62 Å